Protein AF-A0A955R568-F1 (afdb_monomer_lite)

Structure (mmCIF, N/CA/C/O backbone):
data_AF-A0A955R568-F1
#
_entry.id   AF-A0A955R568-F1
#
loop_
_atom_site.group_PDB
_atom_site.id
_atom_site.type_symbol
_atom_site.label_atom_id
_atom_site.label_alt_id
_atom_site.label_comp_id
_atom_site.label_asym_id
_atom_site.label_entity_id
_atom_site.label_seq_id
_atom_site.pdbx_PDB_ins_code
_atom_site.Cartn_x
_atom_site.Cartn_y
_atom_site.Cartn_z
_atom_site.occupancy
_atom_site.B_iso_or_equiv
_atom_site.auth_seq_id
_atom_site.auth_comp_id
_atom_site.auth_asym_id
_atom_site.auth_atom_id
_atom_site.pdbx_PDB_model_num
ATOM 1 N N . MET A 1 1 ? 3.796 -2.234 19.574 1.00 68.38 1 MET A N 1
ATOM 2 C CA . MET A 1 1 ? 2.345 -2.407 19.571 1.00 68.38 1 MET A CA 1
ATOM 3 C C . MET A 1 1 ? 1.848 -2.327 18.137 1.00 68.38 1 MET A C 1
ATOM 5 O O . MET A 1 1 ? 2.287 -1.428 17.424 1.00 68.38 1 MET A O 1
ATOM 9 N N . ALA A 1 2 ? 1.162 -3.358 17.644 1.00 84.25 2 ALA A N 1
ATOM 10 C CA . ALA A 1 2 ? 0.844 -3.503 16.222 1.00 84.25 2 ALA A CA 1
ATOM 11 C C . ALA A 1 2 ? -0.267 -4.521 15.940 1.00 84.25 2 ALA A C 1
ATOM 13 O O . ALA A 1 2 ? -0.237 -5.648 16.455 1.00 84.25 2 ALA A O 1
ATOM 14 N N . ILE A 1 3 ? -1.156 -4.139 15.024 1.00 92.56 3 ILE A N 1
ATOM 15 C CA . ILE A 1 3 ? -2.117 -5.021 14.360 1.00 92.56 3 ILE A CA 1
ATOM 16 C C . ILE A 1 3 ? -1.625 -5.375 12.956 1.00 92.56 3 ILE A C 1
ATOM 18 O O . ILE A 1 3 ? -0.759 -4.703 12.390 1.00 92.56 3 ILE A O 1
ATOM 22 N N . TYR A 1 4 ? -2.197 -6.424 12.377 1.00 94.00 4 TYR A N 1
ATOM 23 C CA . TYR A 1 4 ? -1.845 -6.888 11.040 1.00 94.00 4 TYR A CA 1
ATOM 24 C C . TYR A 1 4 ? -3.074 -6.928 10.138 1.00 94.00 4 TYR A C 1
ATOM 26 O O . TYR A 1 4 ? -4.183 -7.26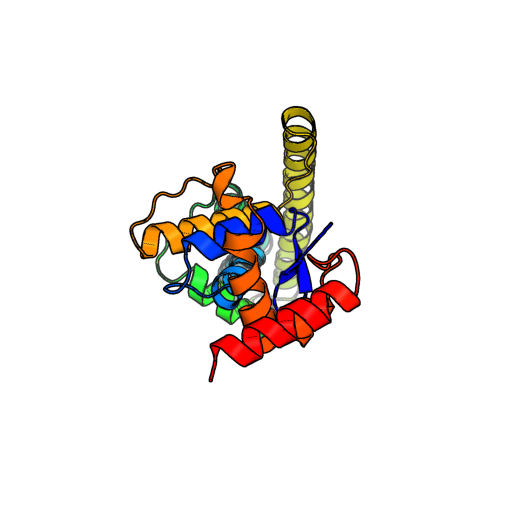0 10.550 1.00 94.00 4 TYR A O 1
ATOM 34 N N . THR A 1 5 ? -2.869 -6.581 8.877 1.00 94.69 5 THR A N 1
ATOM 35 C CA . THR A 1 5 ? -3.872 -6.771 7.824 1.00 94.69 5 THR A CA 1
ATOM 36 C C . THR A 1 5 ? -3.993 -8.261 7.445 1.00 94.69 5 THR A C 1
ATOM 38 O O . THR A 1 5 ? -3.111 -9.052 7.806 1.00 94.69 5 THR A O 1
ATOM 41 N N . PRO A 1 6 ? -5.050 -8.687 6.721 1.00 93.00 6 PRO A N 1
ATOM 42 C CA . PRO A 1 6 ? -5.227 -10.077 6.279 1.00 93.00 6 PRO A CA 1
ATOM 43 C C . PRO A 1 6 ? -3.991 -10.743 5.649 1.00 93.00 6 PRO A C 1
ATOM 45 O O . PRO A 1 6 ? -3.768 -11.942 5.826 1.00 93.00 6 PRO A O 1
ATOM 48 N N . ARG A 1 7 ? -3.138 -9.985 4.967 1.00 90.12 7 ARG A N 1
ATOM 49 C CA . ARG A 1 7 ? -1.923 -10.447 4.283 1.00 90.12 7 ARG A CA 1
ATOM 50 C C . ARG A 1 7 ? -0.636 -10.098 5.016 1.00 90.12 7 ARG A C 1
ATOM 52 O O . ARG A 1 7 ? 0.445 -10.348 4.496 1.00 90.12 7 ARG A O 1
ATOM 59 N N . GLY A 1 8 ? -0.741 -9.583 6.237 1.00 91.50 8 GLY A N 1
ATOM 60 C CA . GLY A 1 8 ? 0.401 -9.394 7.123 1.00 91.50 8 GLY A CA 1
ATOM 61 C C . GLY A 1 8 ? 1.111 -8.049 6.988 1.00 91.50 8 GLY A C 1
ATOM 62 O O . GLY A 1 8 ? 2.185 -7.895 7.564 1.00 91.50 8 GLY A O 1
ATOM 63 N N . LEU A 1 9 ? 0.532 -7.053 6.301 1.00 93.19 9 LEU A N 1
ATOM 64 C CA . LEU A 1 9 ? 1.022 -5.675 6.423 1.00 93.19 9 LEU A CA 1
ATOM 65 C C . LEU A 1 9 ? 0.839 -5.223 7.876 1.00 93.19 9 LEU A C 1
ATOM 67 O O . LEU A 1 9 ? -0.279 -5.248 8.398 1.00 93.19 9 LEU A O 1
ATOM 71 N N . LYS A 1 10 ? 1.949 -4.848 8.513 1.00 94.38 10 LYS A N 1
ATOM 72 C CA . LYS A 1 10 ? 2.011 -4.421 9.911 1.00 94.38 10 LYS A CA 1
ATOM 73 C C . LYS A 1 10 ? 1.587 -2.961 10.039 1.00 94.38 10 LYS A C 1
ATOM 75 O O . LYS A 1 10 ? 2.162 -2.104 9.377 1.00 94.38 10 LYS A O 1
ATOM 80 N N . ILE A 1 11 ? 0.646 -2.686 10.936 1.00 94.75 11 ILE A N 1
ATOM 81 C CA . ILE A 1 11 ? 0.205 -1.338 11.308 1.00 94.75 11 ILE A CA 1
ATOM 82 C C . ILE A 1 11 ? 0.604 -1.124 12.767 1.00 94.75 11 ILE A C 1
ATOM 84 O O . ILE A 1 11 ? 0.159 -1.859 13.645 1.00 94.75 11 ILE A O 1
ATOM 88 N N . ARG A 1 12 ? 1.459 -0.137 13.034 1.00 91.75 12 ARG A N 1
ATOM 89 C CA . ARG A 1 12 ? 2.064 0.140 14.351 1.00 91.75 12 ARG A CA 1
ATOM 90 C C . ARG A 1 12 ? 1.249 1.105 15.218 1.00 91.75 12 ARG A C 1
ATOM 92 O O . ARG A 1 12 ? 1.764 1.628 16.203 1.00 91.75 12 ARG A O 1
ATOM 99 N N . LEU A 1 13 ? 0.004 1.373 14.838 1.00 90.88 13 LEU A N 1
ATOM 100 C CA . LEU A 1 13 ? -0.916 2.150 15.659 1.00 90.88 13 LEU A CA 1
ATOM 101 C C . LEU A 1 13 ? -1.429 1.295 16.832 1.00 90.88 13 LEU A C 1
ATOM 103 O O . LEU A 1 13 ? -1.578 0.080 16.670 1.00 90.88 13 LEU A O 1
ATOM 107 N N . PRO A 1 14 ? -1.720 1.911 17.992 1.00 89.75 14 PRO A N 1
ATOM 108 C CA . PRO A 1 14 ? -2.300 1.216 19.137 1.00 89.75 14 PRO A CA 1
ATOM 109 C C . PRO A 1 14 ? -3.596 0.473 18.788 1.00 89.75 14 PRO A C 1
ATOM 111 O O . PRO A 1 14 ? -4.404 0.961 17.985 1.00 89.75 14 PRO A O 1
ATOM 114 N N . LEU A 1 15 ? -3.809 -0.692 19.410 1.00 90.44 15 LEU A N 1
ATOM 115 C CA . LEU A 1 15 ? -4.982 -1.535 19.160 1.00 90.44 15 LEU A CA 1
ATOM 116 C C . LEU A 1 15 ? -6.299 -0.779 19.398 1.00 90.44 15 LEU A C 1
ATOM 118 O O . LEU A 1 15 ? -7.195 -0.833 18.555 1.00 90.44 15 LEU A O 1
ATOM 122 N N . ASN A 1 16 ? -6.390 -0.042 20.509 1.00 90.75 16 ASN A N 1
ATOM 123 C CA . ASN A 1 16 ? -7.563 0.754 20.878 1.00 90.75 16 ASN A CA 1
ATOM 124 C C . ASN A 1 16 ? -7.878 1.838 19.838 1.00 90.75 16 ASN A C 1
ATOM 126 O O . ASN A 1 16 ? -9.032 1.997 19.458 1.00 90.75 16 ASN A O 1
ATOM 130 N N . LEU A 1 17 ? -6.864 2.527 19.307 1.00 91.19 17 LEU A N 1
ATOM 131 C CA . LEU A 1 17 ? -7.057 3.533 18.263 1.00 91.19 17 LEU A CA 1
ATOM 132 C C . LEU A 1 17 ? -7.555 2.892 16.964 1.00 91.19 17 LEU A C 1
ATOM 134 O O . LEU A 1 17 ? -8.478 3.396 16.325 1.00 91.19 17 LEU A O 1
ATOM 138 N N . CYS A 1 18 ? -6.976 1.753 16.580 1.00 94.00 18 CYS A N 1
ATOM 139 C CA . CYS A 1 18 ? -7.391 1.059 15.368 1.00 94.00 18 CYS A CA 1
ATOM 140 C C . CYS A 1 18 ? -8.833 0.555 15.474 1.00 94.00 18 CYS A C 1
ATOM 142 O O . CYS A 1 18 ? -9.649 0.820 14.591 1.00 94.00 18 CYS A O 1
ATOM 144 N N . PHE A 1 19 ? -9.157 -0.177 16.541 1.00 94.06 19 PHE A N 1
ATOM 145 C CA . PHE A 1 19 ? -10.487 -0.755 16.714 1.00 94.06 19 PHE A CA 1
ATOM 146 C C . PHE A 1 19 ? -11.543 0.285 17.083 1.00 94.06 19 PHE A C 1
ATOM 148 O O . PHE A 1 19 ? -12.673 0.125 16.635 1.00 94.06 19 PHE A O 1
ATOM 155 N N . GLY A 1 20 ? -11.190 1.374 17.769 1.00 94.06 20 GLY A N 1
ATOM 156 C CA . GLY A 1 20 ? -12.082 2.517 17.981 1.00 94.06 20 GLY A CA 1
ATOM 157 C C . GLY A 1 20 ? -12.503 3.168 16.661 1.00 94.06 20 GLY A C 1
ATOM 158 O O . GLY A 1 20 ? -13.693 3.335 16.392 1.00 94.06 20 GLY A O 1
ATOM 159 N N . LEU A 1 21 ? -11.550 3.423 15.754 1.00 94.94 21 LEU A N 1
ATOM 160 C CA . LEU A 1 21 ? -11.870 3.947 14.418 1.00 94.94 21 LEU A CA 1
ATOM 161 C C . LEU A 1 21 ? -12.717 2.968 13.597 1.00 94.94 21 LEU A C 1
ATOM 163 O O . LEU A 1 21 ? -13.658 3.373 12.917 1.00 94.94 21 LEU A O 1
ATOM 167 N N . MET A 1 22 ? -12.425 1.670 13.663 1.00 95.94 22 MET A N 1
ATOM 168 C CA . MET A 1 22 ? -13.240 0.664 12.974 1.00 95.94 22 MET A CA 1
ATOM 169 C C . MET A 1 22 ? -14.642 0.525 13.596 1.00 95.94 22 MET A C 1
ATOM 171 O O . MET A 1 22 ? -15.602 0.281 12.863 1.00 95.94 22 MET A O 1
ATOM 175 N N . ALA A 1 23 ? -14.785 0.732 14.909 1.00 94.19 23 ALA A N 1
ATOM 176 C CA . ALA A 1 23 ? -16.061 0.694 15.624 1.00 94.19 23 ALA A CA 1
ATOM 177 C C . ALA A 1 23 ? -17.024 1.784 15.167 1.00 94.19 23 ALA A C 1
ATOM 179 O O . ALA A 1 23 ? -18.188 1.469 14.926 1.00 94.19 23 ALA A O 1
ATOM 180 N N . ARG A 1 24 ? -16.535 2.998 14.889 1.00 93.38 24 ARG A N 1
ATOM 181 C CA . ARG A 1 24 ? -17.346 4.075 14.286 1.00 93.38 24 ARG A CA 1
ATOM 182 C C . ARG A 1 24 ? -18.027 3.681 12.974 1.00 93.38 24 ARG A C 1
ATOM 184 O O . ARG A 1 24 ? -19.087 4.203 12.638 1.00 93.38 24 ARG A O 1
ATOM 191 N N . LEU A 1 25 ? -17.400 2.796 12.198 1.00 94.31 25 LEU A N 1
ATOM 192 C CA . LEU A 1 25 ? -17.907 2.370 10.890 1.00 94.31 25 LEU A CA 1
ATOM 193 C C . LEU A 1 25 ? -18.760 1.094 10.968 1.00 94.31 25 LEU A C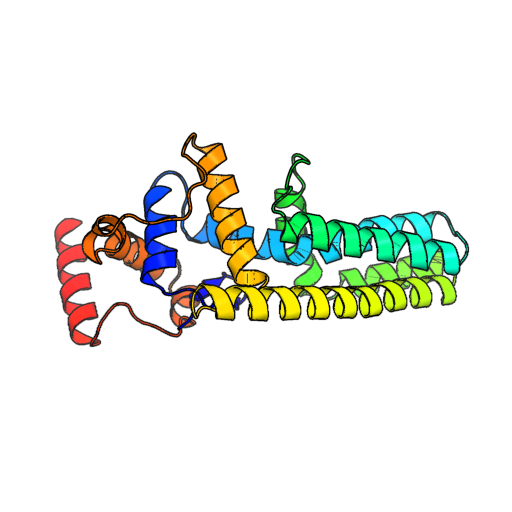 1
ATOM 195 O O . LEU A 1 25 ? -19.468 0.753 10.012 1.00 94.31 25 LEU A O 1
ATOM 199 N N . SER A 1 26 ? -18.703 0.388 12.096 1.00 92.12 26 SER A N 1
ATOM 200 C CA . SER A 1 26 ? -19.511 -0.794 12.377 1.00 92.12 26 SER A CA 1
ATOM 201 C C . SER A 1 26 ? -20.974 -0.399 12.648 1.00 92.12 26 SER A C 1
ATOM 203 O O . SER A 1 26 ? -21.230 0.671 13.191 1.00 92.12 26 SER A O 1
ATOM 205 N N . PRO A 1 27 ? -21.973 -1.223 12.275 1.00 92.12 27 PRO A N 1
ATOM 206 C CA . PRO A 1 27 ? -21.868 -2.506 11.574 1.00 92.12 27 PRO A CA 1
ATOM 207 C C . PRO A 1 27 ? -21.806 -2.379 10.044 1.00 92.12 27 PRO A C 1
ATOM 209 O O . PRO A 1 27 ? -21.684 -3.392 9.357 1.00 92.12 27 PRO A O 1
ATOM 212 N N . LYS A 1 28 ? -21.902 -1.163 9.487 1.00 95.56 28 LYS A N 1
ATOM 213 C CA . LYS A 1 28 ? -21.995 -0.943 8.031 1.00 95.56 28 LYS A CA 1
ATOM 214 C C . LYS A 1 28 ? -20.737 -1.394 7.284 1.00 95.56 28 LYS A C 1
ATOM 216 O O . LYS A 1 28 ? -20.832 -1.882 6.157 1.00 95.56 28 LYS A O 1
ATOM 221 N N . ILE A 1 29 ? -19.564 -1.219 7.889 1.00 95.38 29 ILE A N 1
ATOM 222 C CA . ILE A 1 29 ? -18.268 -1.613 7.332 1.00 95.38 29 ILE A CA 1
ATOM 223 C C . ILE A 1 29 ? -17.540 -2.481 8.358 1.00 95.38 29 ILE A C 1
ATOM 225 O O . ILE A 1 29 ? -17.358 -2.086 9.504 1.00 95.38 29 ILE A O 1
ATOM 229 N N . THR A 1 30 ? -17.110 -3.672 7.940 1.00 95.50 30 THR A N 1
ATOM 230 C CA . THR A 1 30 ? -16.391 -4.608 8.810 1.00 95.50 30 THR A CA 1
ATOM 231 C C . THR A 1 30 ? -14.898 -4.262 8.919 1.00 95.50 30 THR A C 1
ATOM 233 O O . THR A 1 30 ? -14.319 -3.763 7.945 1.00 95.50 30 THR A O 1
ATOM 236 N N . PRO A 1 31 ? -14.230 -4.601 10.043 1.00 95.44 31 PRO A N 1
ATOM 237 C CA . PRO A 1 31 ? -12.781 -4.439 10.208 1.00 95.44 31 PRO A CA 1
ATOM 238 C C . PRO A 1 31 ? -11.981 -5.079 9.073 1.00 95.44 31 PRO A C 1
ATOM 240 O O . PRO A 1 31 ? -11.099 -4.447 8.494 1.00 95.44 31 PRO A O 1
ATOM 243 N N . PHE A 1 32 ? -12.366 -6.296 8.667 1.00 95.75 32 PHE A N 1
ATOM 244 C CA . PHE A 1 32 ? -11.743 -7.011 7.552 1.00 95.75 32 PHE A CA 1
ATOM 245 C C . PHE A 1 32 ? -11.702 -6.166 6.274 1.00 95.75 32 PHE A C 1
ATOM 247 O O . PHE A 1 32 ? -10.679 -6.091 5.596 1.00 95.75 32 PHE A O 1
ATOM 254 N N . LYS A 1 33 ? -12.809 -5.491 5.942 1.00 96.00 33 LYS A N 1
ATOM 255 C CA . LYS A 1 33 ? -12.919 -4.674 4.730 1.00 96.00 33 LYS A CA 1
ATOM 256 C C . LYS A 1 33 ? -12.024 -3.437 4.788 1.00 96.00 33 LYS A C 1
ATOM 258 O O . LYS A 1 33 ? -11.440 -3.073 3.766 1.00 96.00 33 L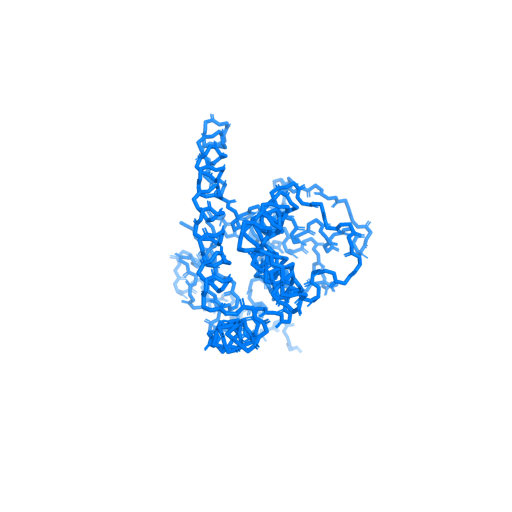YS A O 1
ATOM 263 N N . ILE A 1 34 ? -11.895 -2.817 5.961 1.00 96.69 34 ILE A N 1
ATOM 264 C CA . ILE A 1 34 ? -11.009 -1.666 6.186 1.00 96.69 34 ILE A CA 1
ATOM 265 C C . ILE A 1 34 ? -9.556 -2.110 6.025 1.00 96.69 34 ILE A C 1
ATOM 267 O O . ILE A 1 34 ? -8.839 -1.525 5.214 1.00 96.69 34 ILE A O 1
ATOM 271 N N . LEU A 1 35 ? -9.147 -3.184 6.706 1.00 96.56 35 LEU A N 1
ATOM 272 C CA . LEU A 1 35 ? -7.781 -3.716 6.650 1.00 96.56 35 LEU A CA 1
ATOM 273 C C . LEU A 1 35 ? -7.400 -4.214 5.248 1.00 96.56 35 LEU A C 1
ATOM 275 O O . LEU A 1 35 ? -6.317 -3.906 4.761 1.00 96.56 35 LEU A O 1
ATOM 279 N N . LYS A 1 36 ? -8.315 -4.889 4.545 1.00 95.88 36 LYS A N 1
ATOM 280 C CA . LYS A 1 36 ? -8.133 -5.274 3.135 1.00 95.88 36 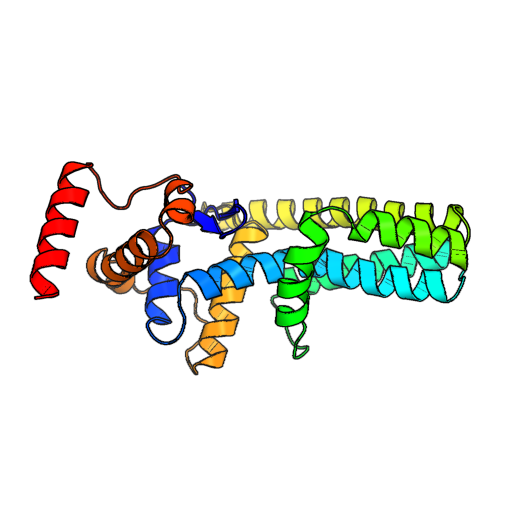LYS A CA 1
ATOM 281 C C . LYS A 1 36 ? -7.968 -4.059 2.218 1.00 95.88 36 LYS A C 1
ATOM 283 O O . LYS A 1 36 ? -7.221 -4.100 1.247 1.00 95.88 36 LYS A O 1
ATOM 288 N N . THR A 1 37 ? -8.668 -2.966 2.516 1.00 96.56 37 THR A N 1
ATOM 289 C CA . THR A 1 37 ? -8.510 -1.720 1.760 1.00 96.56 37 THR A CA 1
ATOM 290 C C . THR A 1 37 ? -7.126 -1.117 1.996 1.00 96.56 37 THR A C 1
ATOM 292 O O . THR A 1 37 ? -6.537 -0.654 1.030 1.00 96.56 37 THR A O 1
ATOM 295 N N . VAL A 1 38 ? -6.567 -1.196 3.213 1.00 97.00 38 VAL A N 1
ATOM 296 C CA . VAL A 1 38 ? -5.187 -0.743 3.499 1.00 97.00 38 VAL A CA 1
ATOM 297 C C . VAL A 1 38 ? -4.180 -1.416 2.574 1.00 97.00 38 VAL A C 1
ATOM 299 O O . VAL A 1 38 ? -3.380 -0.727 1.952 1.00 97.00 38 VAL A O 1
ATOM 302 N N . GLU A 1 39 ? -4.257 -2.738 2.428 1.00 95.31 39 GLU A N 1
ATOM 303 C CA . GLU A 1 39 ? -3.384 -3.486 1.512 1.00 95.31 39 GLU A CA 1
ATOM 304 C C . GLU A 1 39 ? -3.547 -3.038 0.059 1.00 95.31 39 GLU A C 1
ATOM 306 O O . GLU A 1 39 ? -2.567 -2.917 -0.670 1.00 95.31 39 GLU A O 1
ATOM 311 N N . GLY A 1 40 ? -4.787 -2.768 -0.358 1.00 95.56 40 GLY A N 1
ATOM 312 C CA . GLY A 1 40 ? -5.065 -2.196 -1.670 1.00 95.56 40 GLY A CA 1
ATOM 313 C C . GLY A 1 40 ? -4.385 -0.843 -1.857 1.00 95.56 40 GLY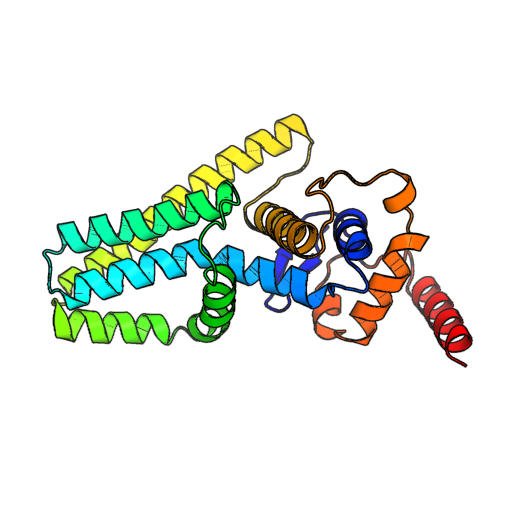 A C 1
ATOM 314 O O . GLY A 1 40 ? -3.732 -0.627 -2.870 1.00 95.56 40 GLY A O 1
ATOM 315 N N . LEU A 1 41 ? -4.494 0.060 -0.881 1.00 96.50 41 LEU A N 1
ATOM 316 C CA . LEU A 1 41 ? -3.854 1.376 -0.962 1.00 96.50 41 LEU A CA 1
ATOM 317 C C . LEU A 1 41 ? -2.323 1.269 -1.003 1.00 96.50 41 LEU A C 1
ATOM 319 O O . LEU A 1 41 ? -1.676 2.011 -1.737 1.00 96.50 41 LEU A O 1
ATOM 323 N N . GLU A 1 42 ? -1.759 0.310 -0.273 1.00 95.62 42 GLU A N 1
ATOM 324 C CA . GLU A 1 42 ? -0.317 0.066 -0.199 1.00 95.62 42 GLU A CA 1
ATOM 325 C C . GLU A 1 42 ? 0.309 -0.288 -1.557 1.00 95.62 42 GLU A C 1
ATOM 327 O O . GLU A 1 42 ? 1.449 0.088 -1.826 1.00 95.62 42 GLU A O 1
ATOM 332 N N . VAL A 1 43 ? -0.435 -0.969 -2.436 1.00 95.56 43 VAL A N 1
ATOM 333 C CA . VAL A 1 43 ? 0.072 -1.422 -3.745 1.00 95.56 43 VAL A CA 1
ATOM 334 C C . VAL A 1 43 ? -0.226 -0.469 -4.904 1.00 95.56 43 VAL A C 1
ATOM 336 O O . VAL A 1 43 ? 0.175 -0.752 -6.034 1.00 95.56 43 VAL A O 1
ATOM 339 N N . ILE A 1 44 ? -0.911 0.656 -4.666 1.00 96.31 44 ILE A N 1
ATOM 340 C CA . ILE A 1 44 ? -1.226 1.643 -5.714 1.00 96.31 44 ILE A CA 1
ATOM 341 C C . ILE A 1 44 ? 0.022 2.134 -6.467 1.00 96.31 44 ILE A C 1
ATOM 343 O O . ILE A 1 44 ? -0.042 2.172 -7.698 1.00 96.31 44 ILE A O 1
ATOM 347 N N . PRO A 1 45 ? 1.153 2.472 -5.809 1.00 96.25 45 PRO A N 1
ATOM 348 C CA . PRO A 1 45 ? 2.376 2.851 -6.516 1.00 96.25 45 PRO A CA 1
ATOM 349 C C . PRO A 1 45 ? 2.813 1.800 -7.533 1.00 96.25 45 PRO A C 1
ATOM 351 O O . PRO A 1 45 ? 3.038 2.119 -8.700 1.00 96.25 45 PRO A O 1
ATOM 354 N N . SER A 1 46 ? 2.856 0.535 -7.112 1.00 95.62 46 SER A N 1
ATOM 355 C CA . SER A 1 46 ? 3.261 -0.571 -7.972 1.00 95.62 46 SER A CA 1
ATOM 356 C C . SER A 1 46 ? 2.269 -0.820 -9.103 1.00 95.62 46 SER A C 1
ATOM 358 O O . SER A 1 46 ? 2.693 -1.058 -10.229 1.00 95.62 46 SER A O 1
ATOM 360 N N . LEU A 1 47 ? 0.964 -0.727 -8.830 1.00 96.38 47 LEU A N 1
ATOM 361 C CA . LEU A 1 47 ? -0.077 -0.860 -9.849 1.00 96.38 47 LEU A CA 1
ATOM 362 C C . LEU A 1 47 ? 0.076 0.208 -10.939 1.00 96.38 47 LEU A C 1
ATOM 364 O O . LEU A 1 47 ? 0.075 -0.127 -12.121 1.00 96.38 47 LEU A O 1
ATOM 368 N N . LEU A 1 48 ? 0.209 1.482 -10.559 1.00 96.88 48 LEU A N 1
ATOM 369 C CA . LEU A 1 48 ? 0.302 2.575 -11.529 1.00 96.88 48 LEU A CA 1
ATOM 370 C C . LEU A 1 48 ? 1.607 2.528 -12.324 1.00 96.88 48 LEU A C 1
ATOM 372 O O . LEU A 1 48 ? 1.563 2.690 -13.541 1.00 96.88 48 LEU A O 1
ATOM 376 N N . GLY A 1 49 ? 2.735 2.252 -11.663 1.00 96.81 49 GLY A N 1
ATOM 377 C CA . GLY A 1 49 ? 4.017 2.062 -12.341 1.00 96.81 49 GLY A CA 1
ATOM 378 C C . GLY A 1 49 ? 4.002 0.870 -13.296 1.00 96.81 49 GLY A C 1
ATOM 379 O O . GLY A 1 49 ? 4.486 0.977 -14.418 1.00 96.81 49 GLY A O 1
ATOM 380 N N . MET A 1 50 ? 3.375 -0.244 -12.906 1.00 96.12 50 MET A N 1
ATOM 381 C CA . MET A 1 50 ? 3.204 -1.399 -13.787 1.00 96.12 50 MET A CA 1
ATOM 382 C C . MET A 1 50 ? 2.324 -1.068 -14.994 1.00 96.12 50 MET A C 1
ATOM 384 O O . MET A 1 50 ? 2.692 -1.415 -16.110 1.00 96.12 50 MET A O 1
ATOM 388 N N . VAL A 1 51 ? 1.174 -0.414 -14.802 1.00 96.56 51 VAL A N 1
ATOM 389 C CA . VAL A 1 51 ? 0.270 -0.071 -15.912 1.00 96.56 51 VAL A CA 1
ATOM 390 C C . VAL A 1 51 ? 0.944 0.897 -16.883 1.00 96.56 51 VAL A C 1
ATOM 392 O O . VAL A 1 51 ? 0.895 0.663 -18.091 1.00 96.56 51 VAL A O 1
ATOM 395 N N . SER A 1 52 ? 1.604 1.949 -16.382 1.00 97.50 52 SER A N 1
ATOM 396 C CA . SER A 1 52 ? 2.313 2.891 -17.252 1.00 97.50 52 SER A CA 1
ATOM 397 C C . SER A 1 52 ? 3.475 2.213 -17.974 1.00 97.50 52 SER A C 1
ATOM 399 O O . SER A 1 52 ? 3.595 2.370 -19.186 1.00 97.50 52 SER A O 1
ATOM 401 N N . GLY A 1 53 ? 4.265 1.407 -17.261 1.00 96.81 53 GLY A N 1
ATOM 402 C CA . GLY A 1 53 ? 5.391 0.649 -17.801 1.00 96.81 53 GLY A CA 1
ATOM 403 C C . GLY A 1 53 ? 4.988 -0.373 -18.861 1.00 96.81 53 GLY A C 1
ATOM 404 O O . GLY A 1 53 ? 5.556 -0.390 -19.949 1.00 96.81 53 GLY A O 1
ATOM 405 N N . ALA A 1 54 ? 3.965 -1.183 -18.590 1.00 97.00 54 ALA A N 1
ATOM 406 C CA . ALA A 1 54 ? 3.436 -2.153 -19.547 1.00 97.00 54 ALA A CA 1
ATOM 407 C C . ALA A 1 54 ? 2.931 -1.470 -20.826 1.00 97.00 54 ALA A C 1
ATOM 409 O O . ALA A 1 54 ? 3.153 -1.980 -21.924 1.00 97.00 54 ALA A O 1
ATOM 410 N N . TYR A 1 55 ? 2.298 -0.301 -20.691 1.00 97.88 55 TYR A N 1
ATOM 411 C CA . TYR A 1 55 ? 1.816 0.476 -21.828 1.00 97.88 55 TYR A CA 1
ATOM 412 C C . TYR A 1 55 ? 2.963 1.009 -22.699 1.00 97.88 55 TYR A C 1
ATOM 414 O O . TYR A 1 55 ? 2.941 0.830 -23.914 1.00 97.88 55 TYR A O 1
ATOM 422 N N . VAL A 1 56 ? 3.999 1.609 -22.105 1.00 97.88 56 VAL A N 1
ATOM 423 C CA . VAL A 1 56 ? 5.148 2.123 -22.879 1.00 97.88 56 VAL A CA 1
ATOM 424 C C . VAL A 1 56 ? 6.040 1.017 -23.446 1.00 97.88 56 VAL A C 1
ATOM 426 O O . VAL A 1 56 ? 6.601 1.200 -24.524 1.00 97.88 56 VAL A O 1
ATOM 429 N N . LEU A 1 57 ? 6.116 -0.142 -22.780 1.00 97.00 57 LEU A N 1
ATOM 430 C CA . LEU A 1 57 ? 6.745 -1.351 -23.325 1.00 97.00 57 LEU A CA 1
ATOM 431 C C . LEU A 1 57 ? 5.978 -1.876 -24.542 1.00 97.00 57 LEU A C 1
ATOM 433 O O . LEU A 1 57 ? 6.592 -2.209 -25.549 1.00 97.00 57 LEU A O 1
ATOM 437 N N . TYR A 1 58 ? 4.643 -1.916 -24.474 1.00 97.50 58 TYR A N 1
ATOM 438 C CA . TYR A 1 58 ? 3.794 -2.323 -25.599 1.00 97.50 58 TYR A CA 1
ATOM 439 C C . TYR A 1 58 ? 3.976 -1.416 -26.825 1.00 97.50 58 TYR A C 1
ATOM 441 O O . TYR A 1 58 ? 4.003 -1.897 -27.954 1.00 97.50 58 TYR A O 1
ATOM 449 N N . LEU A 1 59 ? 4.145 -0.111 -26.603 1.00 97.75 59 LEU A N 1
ATOM 450 C CA . LEU A 1 59 ? 4.398 0.860 -27.667 1.00 97.75 59 LEU A CA 1
ATOM 451 C C . LEU A 1 59 ? 5.827 0.807 -28.237 1.00 97.75 59 LEU A C 1
ATOM 453 O O . LEU A 1 59 ? 6.116 1.566 -29.161 1.00 97.75 59 LEU A O 1
ATOM 457 N N . ASN A 1 60 ? 6.705 -0.057 -27.709 1.00 96.44 60 ASN A N 1
ATOM 458 C CA . ASN A 1 60 ? 8.105 -0.184 -28.123 1.00 96.44 60 ASN A CA 1
ATOM 459 C C . ASN A 1 60 ? 8.839 1.174 -28.154 1.00 96.44 60 ASN A C 1
ATOM 461 O O . ASN A 1 60 ? 9.495 1.540 -29.132 1.00 96.44 60 ASN A O 1
ATOM 465 N N . LEU A 1 61 ? 8.656 1.976 -27.100 1.00 96.50 61 LEU A N 1
ATOM 466 C CA . LEU A 1 61 ? 9.328 3.272 -26.979 1.00 96.50 61 LEU A CA 1
ATOM 467 C C . LEU A 1 61 ? 10.799 3.096 -26.586 1.00 96.50 61 LEU A C 1
ATOM 469 O O . LEU A 1 61 ? 11.237 2.023 -26.178 1.00 96.50 61 LEU A O 1
ATOM 473 N N . THR A 1 62 ? 11.580 4.174 -26.680 1.00 97.69 62 THR A N 1
ATOM 474 C CA . THR A 1 62 ? 12.993 4.112 -26.292 1.00 97.69 62 THR A CA 1
ATOM 475 C C . THR A 1 62 ? 13.145 3.803 -24.793 1.00 97.69 62 THR A C 1
ATOM 477 O O . THR A 1 62 ? 12.285 4.201 -23.993 1.00 97.69 62 THR A O 1
ATOM 480 N N . PRO A 1 63 ? 14.238 3.136 -24.370 1.00 98.06 63 PRO A N 1
ATOM 481 C CA . PRO A 1 63 ? 14.461 2.790 -22.966 1.00 98.06 63 PRO A CA 1
ATOM 482 C C . PRO A 1 63 ? 14.381 3.988 -22.010 1.00 98.06 63 PRO A C 1
ATOM 484 O O . PRO A 1 63 ? 13.860 3.857 -20.905 1.00 98.06 63 PRO A O 1
ATOM 487 N N . GLU A 1 64 ? 14.829 5.173 -22.431 1.00 98.19 64 GLU A N 1
ATOM 488 C CA . GLU A 1 64 ? 14.760 6.399 -21.625 1.00 98.19 64 GLU A CA 1
ATOM 489 C C . GLU A 1 64 ? 13.310 6.815 -21.361 1.00 98.19 64 GLU A C 1
ATOM 491 O O . GLU A 1 64 ? 12.958 7.213 -20.250 1.00 98.19 64 GLU A O 1
ATOM 496 N N . THR A 1 65 ? 12.451 6.679 -22.371 1.00 97.69 65 THR A N 1
ATOM 497 C CA . THR A 1 65 ? 11.030 7.018 -22.262 1.00 97.69 65 THR A CA 1
ATOM 498 C C . THR A 1 65 ? 10.304 5.997 -21.394 1.00 97.69 65 THR A C 1
ATOM 500 O O . THR A 1 65 ? 9.507 6.375 -20.535 1.00 97.69 65 THR A O 1
ATOM 503 N N . ILE A 1 66 ? 10.629 4.709 -21.550 1.00 98.00 66 ILE A N 1
ATOM 504 C CA . ILE A 1 66 ? 10.102 3.643 -20.689 1.00 98.00 66 ILE A CA 1
ATOM 505 C C . ILE A 1 66 ? 10.468 3.911 -19.231 1.00 98.00 66 ILE A C 1
ATOM 507 O O . ILE A 1 66 ? 9.589 3.881 -18.366 1.00 98.00 66 ILE A O 1
ATOM 511 N N . PHE A 1 67 ? 11.737 4.229 -18.964 1.00 98.50 67 PHE A N 1
ATOM 512 C CA . PHE A 1 67 ? 12.217 4.590 -17.634 1.00 98.50 67 PHE A CA 1
ATOM 513 C C . PHE A 1 67 ? 11.426 5.768 -17.051 1.00 98.50 67 PHE A C 1
ATOM 515 O O . PHE A 1 67 ? 10.844 5.642 -15.972 1.00 98.50 67 PHE A O 1
ATOM 522 N N . LEU A 1 68 ? 11.352 6.892 -17.773 1.00 98.25 68 LEU A N 1
ATOM 523 C CA . LEU A 1 68 ? 10.697 8.110 -17.289 1.00 98.25 68 LEU A CA 1
ATOM 524 C C . LEU A 1 68 ? 9.197 7.906 -17.047 1.00 98.25 68 LEU A C 1
ATOM 526 O O . LEU A 1 68 ? 8.700 8.255 -15.977 1.00 98.25 68 LEU A O 1
ATOM 530 N N . CYS A 1 69 ? 8.469 7.313 -17.993 1.00 98.12 69 CYS A N 1
ATOM 531 C CA . CYS A 1 69 ? 7.028 7.089 -17.853 1.00 98.12 69 CYS A CA 1
ATOM 532 C C . CYS A 1 69 ? 6.694 6.092 -16.733 1.00 98.12 69 CYS A C 1
ATOM 534 O O . CYS A 1 69 ? 5.712 6.279 -16.005 1.00 98.12 69 CYS A O 1
ATOM 536 N N . SER A 1 70 ? 7.513 5.052 -16.563 1.00 98.00 70 SER A N 1
ATOM 537 C CA . SER A 1 70 ? 7.355 4.097 -15.460 1.00 98.00 70 SER A CA 1
ATOM 538 C C . SER A 1 70 ? 7.615 4.782 -14.121 1.00 98.00 70 SER A C 1
ATOM 540 O O . SER A 1 70 ? 6.784 4.698 -13.217 1.00 98.00 70 SER A O 1
ATOM 542 N N . LEU A 1 71 ? 8.717 5.536 -14.018 1.00 98.31 71 LEU A N 1
ATOM 543 C CA . LEU A 1 71 ? 9.096 6.275 -12.812 1.00 98.31 71 LEU A CA 1
ATOM 544 C C . LEU A 1 71 ? 8.010 7.274 -12.406 1.00 98.31 71 LEU A C 1
ATOM 546 O O . LEU A 1 71 ? 7.614 7.308 -11.242 1.00 98.31 71 LEU A O 1
ATOM 550 N N . VAL A 1 72 ? 7.480 8.041 -13.363 1.00 98.12 72 VAL A N 1
ATOM 551 C CA . VAL A 1 72 ? 6.359 8.960 -13.125 1.00 98.12 72 VAL A CA 1
ATOM 552 C C . VAL A 1 72 ? 5.136 8.199 -12.612 1.00 98.12 72 VAL A C 1
ATOM 554 O O . VAL A 1 72 ? 4.530 8.639 -11.639 1.00 98.12 72 VAL A O 1
ATOM 557 N N . GLY A 1 73 ? 4.798 7.046 -13.197 1.00 97.69 73 GLY A N 1
ATOM 558 C CA . GLY A 1 73 ? 3.688 6.207 -12.729 1.00 97.69 73 GLY A CA 1
ATOM 559 C C . GLY A 1 73 ? 3.840 5.774 -11.267 1.00 97.69 73 GLY A C 1
ATOM 560 O O . GLY A 1 73 ? 2.916 5.969 -10.470 1.00 97.69 73 GLY A O 1
ATOM 561 N N . PHE A 1 74 ? 5.016 5.260 -10.890 1.00 97.56 74 PHE A N 1
ATOM 562 C CA . PHE A 1 74 ? 5.290 4.876 -9.503 1.00 97.56 74 PHE A CA 1
ATOM 563 C C . PHE A 1 74 ? 5.233 6.083 -8.554 1.00 97.56 74 PHE A C 1
ATOM 565 O O . PHE A 1 74 ? 4.527 6.035 -7.544 1.00 97.56 74 PHE A O 1
ATOM 572 N N . VAL A 1 75 ? 5.916 7.184 -8.889 1.00 96.44 75 VAL A N 1
ATOM 573 C CA . VAL A 1 75 ? 5.978 8.393 -8.049 1.00 96.44 75 VAL A CA 1
ATOM 574 C C . VAL A 1 75 ? 4.593 9.013 -7.870 1.00 96.44 75 VAL A C 1
ATOM 576 O O . VAL A 1 75 ? 4.217 9.346 -6.747 1.00 96.44 75 VAL A O 1
ATOM 579 N N . VAL A 1 76 ? 3.791 9.112 -8.932 1.00 96.38 76 VAL A N 1
ATOM 580 C CA . VAL A 1 76 ? 2.402 9.588 -8.839 1.00 96.38 76 VAL A CA 1
ATOM 581 C C . VAL A 1 76 ? 1.592 8.704 -7.893 1.00 96.38 76 VAL A C 1
ATOM 583 O O . VAL A 1 76 ? 0.864 9.228 -7.050 1.00 96.38 76 VAL A O 1
ATOM 586 N N . GLY A 1 77 ? 1.748 7.380 -7.956 1.00 95.81 77 GLY A N 1
ATOM 587 C CA . GLY A 1 77 ? 1.073 6.480 -7.022 1.00 95.81 77 GLY A CA 1
ATOM 588 C C . GLY A 1 77 ? 1.537 6.629 -5.570 1.00 95.81 77 GLY A C 1
ATOM 589 O O . GLY A 1 77 ? 0.700 6.568 -4.661 1.00 95.81 77 GLY A O 1
ATOM 590 N N . VAL A 1 78 ? 2.828 6.898 -5.337 1.00 94.31 78 VAL A N 1
ATOM 591 C CA . VAL A 1 78 ? 3.346 7.251 -4.001 1.00 94.31 78 VAL A CA 1
ATOM 592 C C . VAL A 1 78 ? 2.672 8.525 -3.501 1.00 94.31 78 VAL A C 1
ATOM 594 O O . VAL A 1 78 ? 2.153 8.532 -2.387 1.00 94.31 78 VAL A O 1
ATOM 597 N N . LEU A 1 79 ? 2.608 9.576 -4.322 1.00 94.12 79 LEU A N 1
ATOM 598 C CA . LEU A 1 79 ? 1.988 10.850 -3.949 1.00 94.12 79 LEU A CA 1
ATOM 599 C C . LEU A 1 79 ? 0.482 10.707 -3.685 1.00 94.12 79 LEU A C 1
ATOM 601 O O . LEU A 1 79 ? -0.008 11.223 -2.681 1.00 94.12 79 LEU A O 1
ATOM 605 N N . ILE A 1 80 ? -0.247 9.962 -4.525 1.00 93.94 80 ILE A N 1
ATOM 606 C CA . ILE A 1 80 ? -1.674 9.657 -4.318 1.00 93.94 80 ILE A CA 1
ATOM 607 C C . ILE A 1 80 ? -1.885 9.022 -2.946 1.00 93.94 80 ILE A C 1
ATOM 609 O O . ILE A 1 80 ? -2.738 9.465 -2.177 1.00 93.94 80 ILE A O 1
ATOM 613 N N . SER A 1 81 ? -1.085 8.009 -2.628 1.00 92.94 81 SER A N 1
ATOM 614 C CA . SER A 1 81 ? -1.214 7.263 -1.380 1.00 92.94 81 SER A CA 1
ATOM 615 C C . SER A 1 81 ? -0.778 8.117 -0.179 1.00 92.94 81 SER A C 1
ATOM 617 O O . SER A 1 81 ? -1.412 8.091 0.876 1.00 92.94 81 SER A O 1
ATOM 619 N N . TYR A 1 82 ? 0.246 8.956 -0.359 1.00 90.50 82 TYR A N 1
ATOM 620 C CA . TYR A 1 82 ? 0.774 9.855 0.665 1.00 90.50 82 TYR A CA 1
ATOM 621 C C . TYR A 1 82 ? -0.240 10.931 1.071 1.00 90.50 82 TYR A C 1
ATOM 623 O O . TYR A 1 82 ? -0.456 11.153 2.264 1.00 90.50 82 TYR A O 1
ATOM 631 N N . PHE A 1 83 ? -0.881 11.573 0.089 1.00 91.00 83 PHE A N 1
ATOM 632 C CA . PHE A 1 83 ? -1.883 12.621 0.312 1.00 91.00 83 PHE A CA 1
ATOM 633 C C . PHE A 1 83 ? -3.307 12.080 0.507 1.00 91.00 83 PHE A C 1
ATOM 635 O O . PHE A 1 83 ? -4.200 12.832 0.888 1.00 91.00 83 PHE A O 1
ATOM 642 N N . GLY A 1 84 ? -3.536 10.789 0.257 1.00 89.50 84 GLY A N 1
ATOM 643 C CA . GLY A 1 84 ? -4.863 10.179 0.331 1.00 89.50 84 GLY A CA 1
ATOM 644 C C . GLY A 1 84 ? -5.807 10.605 -0.802 1.00 89.50 84 GLY A C 1
ATOM 645 O O . GLY A 1 84 ? -7.024 10.642 -0.616 1.00 89.50 84 GLY A O 1
ATOM 646 N N . LEU A 1 85 ? -5.264 10.949 -1.975 1.00 89.12 85 LEU A N 1
ATOM 647 C CA . LEU A 1 85 ? -6.002 11.495 -3.121 1.00 89.12 85 LEU A CA 1
ATOM 648 C C . LEU A 1 85 ? -6.577 10.392 -4.023 1.00 89.12 85 LEU A C 1
ATOM 650 O O . LEU A 1 85 ? -6.220 10.266 -5.194 1.00 89.12 85 LEU A O 1
ATOM 654 N N . PHE A 1 86 ? -7.506 9.593 -3.504 1.00 87.06 86 PHE A N 1
ATOM 655 C CA . PHE A 1 86 ? -8.157 8.519 -4.272 1.00 87.06 86 PHE A CA 1
ATOM 656 C C . PHE A 1 86 ? -9.358 9.042 -5.071 1.00 87.06 86 PHE A C 1
ATOM 658 O O . PHE A 1 86 ? -10.504 8.667 -4.827 1.00 87.06 86 PHE A O 1
A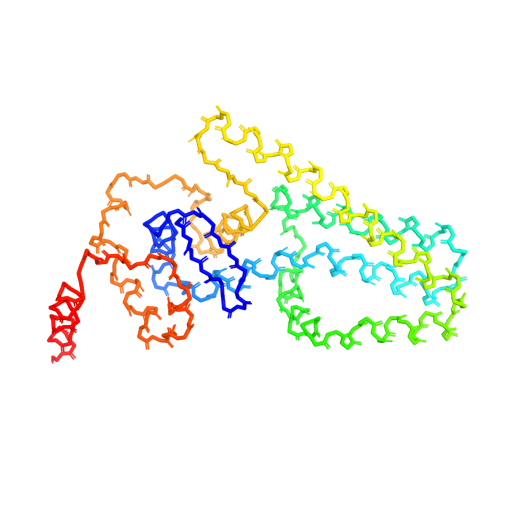TOM 665 N N . VAL A 1 87 ? -9.091 9.957 -6.005 1.00 77.38 87 VAL A N 1
ATOM 666 C CA . VAL A 1 87 ? -10.123 10.635 -6.813 1.00 77.38 87 VAL A CA 1
ATOM 667 C C . VAL A 1 87 ? -10.698 9.713 -7.894 1.00 77.38 87 VAL A C 1
ATOM 669 O O . VAL A 1 87 ? -11.878 9.803 -8.222 1.00 77.38 87 VAL A O 1
ATOM 672 N N . PHE A 1 88 ? -9.883 8.803 -8.433 1.00 82.69 88 PHE A N 1
ATOM 673 C CA . PHE A 1 88 ? -10.291 7.939 -9.537 1.00 82.69 88 PHE A CA 1
ATOM 674 C C . PHE A 1 88 ? -11.225 6.812 -9.067 1.00 82.69 88 PHE A C 1
ATOM 676 O O . PHE A 1 88 ? -10.812 5.968 -8.258 1.00 82.69 88 PHE A O 1
ATOM 683 N N . PRO A 1 89 ? -12.469 6.746 -9.581 1.00 82.69 89 PRO A N 1
ATOM 684 C CA . PRO A 1 89 ? -13.392 5.680 -9.226 1.00 82.69 89 PRO A CA 1
ATOM 685 C C . PRO A 1 89 ? -12.828 4.331 -9.680 1.00 82.69 89 PRO A C 1
ATOM 687 O O . PRO A 1 89 ? -12.300 4.193 -10.778 1.00 82.69 89 PRO A O 1
ATOM 690 N N . GLY A 1 90 ? -12.915 3.325 -8.812 1.00 89.81 90 GLY A N 1
ATOM 691 C CA . GLY A 1 90 ? -12.426 1.977 -9.104 1.00 89.81 90 GLY A CA 1
ATOM 692 C C . GLY A 1 90 ? -10.928 1.754 -8.869 1.00 89.81 90 GLY A C 1
ATOM 693 O O . GLY A 1 90 ? -10.545 0.597 -8.730 1.00 89.81 90 GLY A O 1
ATOM 694 N N . LEU A 1 91 ? -10.098 2.797 -8.707 1.00 93.50 91 LEU A N 1
ATOM 695 C CA . LEU A 1 91 ? -8.654 2.639 -8.451 1.00 93.50 91 LEU A CA 1
ATOM 696 C C . LEU A 1 91 ? -8.380 1.746 -7.235 1.00 93.50 91 LEU A C 1
ATOM 698 O O . LEU A 1 91 ? -7.590 0.813 -7.311 1.00 93.50 91 LEU A O 1
ATOM 702 N N . VAL A 1 92 ? -9.086 1.988 -6.128 1.00 93.56 92 VAL A N 1
ATOM 703 C CA . VAL A 1 92 ? -8.944 1.195 -4.896 1.00 93.56 92 VAL A CA 1
ATOM 704 C C . VAL A 1 92 ? -9.368 -0.260 -5.113 1.00 93.56 92 VAL A C 1
ATOM 706 O O . VAL A 1 92 ? -8.718 -1.171 -4.614 1.00 93.56 92 VAL A O 1
ATOM 709 N N . LEU A 1 93 ? -10.437 -0.498 -5.881 1.00 93.44 93 LEU A N 1
ATOM 710 C CA . LEU A 1 93 ? -10.899 -1.854 -6.188 1.00 93.44 93 LEU A CA 1
ATOM 711 C C . LEU A 1 93 ? -9.875 -2.601 -7.050 1.00 93.44 93 LEU A C 1
ATOM 713 O O . LEU A 1 93 ? -9.546 -3.746 -6.745 1.00 93.44 93 LEU A O 1
ATOM 717 N N . LEU A 1 94 ? -9.349 -1.943 -8.086 1.00 94.38 94 LEU A N 1
ATOM 718 C CA . LEU A 1 94 ? -8.292 -2.485 -8.938 1.00 94.38 94 LEU A CA 1
ATOM 719 C C . LEU A 1 94 ? -7.031 -2.779 -8.135 1.00 94.38 94 LEU A C 1
ATOM 721 O O . LEU A 1 94 ? -6.448 -3.843 -8.301 1.00 94.38 94 LEU A O 1
ATOM 725 N N . ALA A 1 95 ? -6.646 -1.887 -7.224 1.00 95.06 95 ALA A N 1
ATOM 726 C CA . ALA A 1 95 ? -5.494 -2.093 -6.363 1.00 95.06 95 ALA A CA 1
ATOM 727 C C . ALA A 1 95 ? -5.691 -3.302 -5.441 1.00 95.06 95 ALA A C 1
ATOM 729 O O . ALA A 1 95 ? -4.819 -4.163 -5.379 1.00 95.06 95 ALA A O 1
ATOM 730 N N . ILE A 1 96 ? -6.869 -3.452 -4.825 1.00 93.31 96 ILE A N 1
ATOM 731 C CA . ILE A 1 96 ? -7.218 -4.647 -4.041 1.00 93.31 96 ILE A CA 1
ATOM 732 C C . ILE A 1 96 ? -7.096 -5.921 -4.891 1.00 93.31 96 ILE A C 1
ATOM 734 O O . ILE A 1 96 ? -6.491 -6.886 -4.431 1.00 93.31 96 ILE A O 1
ATOM 738 N N . LEU A 1 97 ? -7.632 -5.945 -6.116 1.00 92.75 97 LEU A N 1
ATOM 739 C CA . LEU A 1 97 ? -7.512 -7.102 -7.017 1.00 92.75 97 LEU A CA 1
ATOM 740 C C . LEU A 1 97 ? -6.053 -7.376 -7.401 1.00 92.75 97 LEU A C 1
ATOM 742 O O . LEU A 1 97 ? -5.604 -8.521 -7.352 1.00 92.75 97 LEU A O 1
ATOM 746 N N . TYR A 1 98 ? -5.305 -6.319 -7.710 1.00 93.31 98 TYR A N 1
ATOM 747 C CA . TYR A 1 98 ? -3.887 -6.383 -8.034 1.00 93.31 98 TYR A CA 1
ATOM 748 C C . TYR A 1 98 ? -3.076 -7.013 -6.905 1.00 93.31 98 TYR A C 1
ATOM 750 O O . TYR A 1 98 ? -2.203 -7.831 -7.191 1.00 93.31 98 TYR A O 1
ATOM 758 N N . THR A 1 99 ? -3.402 -6.725 -5.635 1.00 91.25 99 THR A N 1
ATOM 759 C CA . THR A 1 99 ? -2.708 -7.362 -4.509 1.00 91.25 99 THR A CA 1
ATOM 760 C C . THR A 1 99 ? -2.705 -8.892 -4.671 1.00 91.25 99 THR A C 1
ATOM 762 O O . THR A 1 99 ? -1.647 -9.512 -4.519 1.00 91.25 99 THR A O 1
ATOM 765 N N . TYR A 1 100 ? -3.843 -9.514 -5.007 1.00 88.31 100 TYR A N 1
ATOM 766 C CA . TYR A 1 100 ? -3.974 -10.973 -5.098 1.00 88.31 100 TYR A CA 1
ATOM 767 C C . TYR A 1 100 ? -3.061 -11.570 -6.164 1.00 88.31 100 TYR A C 1
ATOM 769 O O . TYR A 1 100 ? -2.433 -12.595 -5.923 1.00 88.31 100 TYR A O 1
ATOM 777 N N . VAL A 1 101 ? -2.952 -10.908 -7.314 1.00 88.44 101 VAL A N 1
ATOM 778 C CA . VAL A 1 101 ? -2.136 -11.388 -8.436 1.00 88.44 101 VAL A CA 1
ATOM 779 C C . VAL A 1 101 ? -0.651 -11.125 -8.183 1.00 88.44 101 VAL A C 1
ATOM 781 O O . VAL A 1 101 ? 0.185 -12.005 -8.387 1.00 88.44 101 VAL A O 1
ATOM 784 N N . ALA A 1 102 ? -0.317 -9.936 -7.677 1.00 86.62 102 ALA A N 1
ATOM 785 C CA . ALA A 1 102 ? 1.062 -9.526 -7.430 1.00 86.62 102 ALA A CA 1
ATOM 786 C C . ALA A 1 102 ? 1.756 -10.383 -6.358 1.00 86.62 102 ALA A C 1
ATOM 788 O O . ALA A 1 102 ? 2.966 -10.589 -6.425 1.00 86.62 102 ALA A O 1
ATOM 789 N N . GLY A 1 103 ? 0.994 -10.935 -5.406 1.00 79.81 103 GLY A N 1
ATOM 790 C CA . GLY A 1 103 ? 1.519 -11.776 -4.325 1.00 79.81 103 GLY A CA 1
ATOM 791 C C . GLY A 1 103 ? 2.267 -13.032 -4.772 1.00 79.81 103 GLY A C 1
ATOM 792 O O . GLY A 1 103 ? 3.122 -13.509 -4.036 1.00 79.81 103 GLY A O 1
ATOM 793 N N . PHE A 1 104 ? 1.971 -13.549 -5.966 1.00 84.88 104 PHE A N 1
ATOM 794 C CA . PHE A 1 104 ? 2.598 -14.762 -6.499 1.00 84.88 104 PHE A CA 1
ATOM 795 C C . PHE A 1 104 ? 3.844 -14.481 -7.348 1.00 84.88 104 PHE A C 1
ATOM 797 O O . PHE A 1 104 ? 4.454 -15.412 -7.863 1.00 84.88 104 PHE A O 1
ATOM 804 N N . GLY A 1 105 ? 4.195 -13.210 -7.578 1.00 86.44 105 GLY A N 1
ATOM 805 C CA . GLY A 1 105 ? 5.313 -12.821 -8.446 1.00 86.44 105 GLY A CA 1
ATOM 806 C C . GLY A 1 105 ? 5.092 -13.068 -9.947 1.00 86.44 105 GLY A C 1
ATOM 807 O O . GLY A 1 105 ? 5.861 -12.564 -10.762 1.00 86.44 105 GLY A O 1
ATOM 808 N N . LEU A 1 106 ? 4.014 -13.762 -10.332 1.00 89.00 106 LEU A N 1
ATOM 809 C CA . LEU A 1 106 ? 3.656 -14.059 -11.725 1.00 89.00 106 LEU A CA 1
ATOM 810 C C . LEU A 1 106 ? 3.579 -12.803 -12.594 1.00 89.00 106 LEU A C 1
ATOM 812 O O . LEU A 1 106 ? 3.990 -12.822 -13.748 1.00 89.00 106 LEU A O 1
ATOM 816 N N . ILE A 1 107 ? 3.102 -11.694 -12.030 1.00 91.75 107 ILE A N 1
ATOM 817 C CA . ILE A 1 107 ? 2.964 -10.436 -12.763 1.00 91.75 107 ILE A CA 1
ATOM 818 C C . ILE A 1 107 ? 4.311 -9.869 -13.232 1.00 91.75 107 ILE A C 1
ATOM 820 O O . ILE A 1 107 ? 4.395 -9.286 -14.310 1.00 91.75 107 ILE A O 1
ATOM 824 N N . TRP A 1 108 ? 5.382 -10.109 -12.470 1.00 92.44 108 TRP A N 1
ATOM 825 C CA . TRP A 1 108 ? 6.730 -9.687 -12.841 1.00 92.44 108 TRP A CA 1
ATOM 826 C C . TRP A 1 108 ? 7.314 -10.571 -13.943 1.00 92.44 108 TRP A C 1
ATOM 828 O O . TRP A 1 108 ? 7.967 -10.071 -14.853 1.00 92.44 108 TRP A O 1
ATOM 838 N N . LEU A 1 109 ? 7.029 -11.874 -13.924 1.00 94.50 109 LEU A N 1
ATOM 839 C CA . LEU A 1 109 ? 7.402 -12.757 -15.033 1.00 94.50 109 LEU A CA 1
ATOM 840 C C . LEU A 1 109 ? 6.665 -12.367 -16.319 1.00 94.50 109 LEU A C 1
ATOM 842 O O . LEU A 1 109 ? 7.273 -12.321 -17.387 1.00 94.50 109 LEU A O 1
ATOM 846 N N . LEU A 1 110 ? 5.378 -12.022 -16.204 1.00 94.88 110 LEU A N 1
ATOM 847 C CA . LEU A 1 110 ? 4.588 -11.532 -17.330 1.00 94.88 110 LEU A CA 1
ATOM 848 C C . LEU A 1 110 ? 5.159 -10.231 -17.893 1.00 94.88 110 LEU A C 1
ATOM 850 O O . LEU A 1 110 ? 5.290 -10.138 -19.107 1.00 94.88 110 LEU A O 1
ATOM 854 N N . ILE A 1 111 ? 5.552 -9.258 -17.060 1.00 95.38 111 ILE A N 1
ATOM 855 C CA . ILE A 1 111 ? 6.102 -7.996 -17.581 1.00 95.38 111 ILE A CA 1
ATOM 856 C C . ILE A 1 111 ? 7.471 -8.177 -18.242 1.00 95.38 111 ILE A C 1
ATOM 858 O O . ILE A 1 111 ? 7.752 -7.514 -19.236 1.00 95.38 111 ILE A O 1
ATOM 862 N N . VAL A 1 112 ? 8.295 -9.109 -17.747 1.00 96.94 112 VAL A N 1
ATOM 863 C CA . VAL A 1 112 ? 9.562 -9.481 -18.397 1.00 96.94 112 VAL A CA 1
ATOM 864 C C . VAL A 1 112 ? 9.290 -10.101 -19.766 1.00 96.94 112 VAL A C 1
ATOM 866 O O . VAL A 1 112 ? 9.829 -9.623 -20.760 1.00 96.94 112 VAL A O 1
ATOM 869 N N . GLY A 1 113 ? 8.432 -11.125 -19.836 1.00 96.75 113 GLY A N 1
ATOM 870 C CA . GLY A 1 113 ? 8.093 -11.781 -21.102 1.00 96.75 113 GLY A CA 1
ATOM 871 C C . GLY A 1 113 ? 7.453 -10.817 -22.103 1.00 96.75 113 GLY A C 1
ATOM 872 O O . GLY A 1 113 ? 7.846 -10.776 -23.266 1.00 96.75 113 GLY A O 1
ATOM 873 N N . TRP A 1 114 ? 6.526 -9.984 -21.626 1.00 95.19 114 TRP A N 1
ATOM 874 C CA . TRP A 1 114 ? 5.866 -8.945 -22.413 1.00 95.19 114 TRP A CA 1
ATOM 875 C C . TRP A 1 114 ? 6.863 -7.910 -22.937 1.00 95.19 114 TRP A C 1
ATOM 877 O O . TRP A 1 114 ? 6.879 -7.604 -24.126 1.00 95.19 114 TRP A O 1
ATOM 887 N N . GLY A 1 115 ? 7.737 -7.392 -22.074 1.00 95.75 115 GLY A N 1
ATOM 888 C CA . GLY A 1 115 ? 8.705 -6.373 -22.462 1.00 95.75 115 GLY A CA 1
ATOM 889 C C . GLY A 1 115 ? 9.783 -6.890 -23.415 1.00 95.75 115 GLY A C 1
ATOM 890 O O . GLY A 1 115 ? 10.118 -6.183 -24.362 1.00 95.75 115 GLY A O 1
ATOM 891 N N . VAL A 1 116 ? 10.271 -8.126 -23.240 1.00 96.56 116 VAL A N 1
ATOM 892 C CA . VAL A 1 116 ? 11.202 -8.748 -24.203 1.00 96.56 116 VAL A CA 1
ATOM 893 C C . VAL A 1 116 ? 10.534 -8.926 -25.566 1.00 96.56 116 VAL A C 1
ATOM 895 O O . VAL A 1 116 ? 11.164 -8.655 -26.583 1.00 96.56 116 VAL A O 1
ATOM 898 N N . TYR A 1 117 ? 9.262 -9.338 -25.591 1.00 97.00 117 TYR A N 1
ATOM 899 C CA . TYR A 1 117 ? 8.517 -9.536 -26.834 1.00 97.00 117 TYR A CA 1
ATOM 900 C C . TYR A 1 117 ? 8.275 -8.226 -27.603 1.00 97.00 117 TYR A C 1
ATOM 902 O O . TYR A 1 117 ? 8.421 -8.210 -28.823 1.00 97.00 117 TYR A O 1
ATOM 910 N N . PHE A 1 118 ? 7.921 -7.132 -26.916 1.00 96.19 118 PHE A N 1
ATOM 911 C CA . PHE A 1 118 ? 7.551 -5.872 -27.577 1.00 96.19 118 PHE A CA 1
ATOM 912 C C . PHE A 1 118 ? 8.691 -4.855 -27.738 1.00 96.19 118 PHE A C 1
ATOM 914 O O . PHE A 1 118 ? 8.673 -4.122 -28.723 1.00 96.19 118 PHE A O 1
ATOM 921 N N . SER A 1 119 ? 9.656 -4.775 -26.810 1.00 90.00 119 SER A N 1
ATOM 922 C CA . SER A 1 119 ? 10.579 -3.628 -26.714 1.00 90.00 119 SER A CA 1
ATOM 923 C C . SER A 1 119 ? 12.077 -3.948 -26.647 1.00 90.00 119 SER A C 1
ATOM 925 O O . SER A 1 119 ? 12.873 -3.014 -26.737 1.00 90.00 119 SER A O 1
ATOM 927 N N . ASP A 1 120 ? 12.470 -5.219 -26.515 1.00 94.88 120 ASP A N 1
ATOM 928 C CA . ASP A 1 120 ? 13.834 -5.686 -26.189 1.00 94.88 120 ASP A CA 1
ATOM 929 C C . ASP A 1 120 ? 14.183 -5.638 -24.681 1.00 94.88 120 ASP A C 1
ATOM 931 O O . ASP A 1 120 ? 13.554 -4.955 -23.863 1.00 94.88 120 ASP A O 1
ATOM 935 N N . TRP A 1 121 ? 15.220 -6.382 -24.281 1.00 97.44 121 TRP A N 1
ATOM 936 C CA . TRP A 1 121 ? 15.645 -6.535 -22.881 1.00 97.44 121 TRP A CA 1
ATOM 937 C C . TRP A 1 121 ? 16.025 -5.202 -22.219 1.00 97.44 121 TRP A C 1
ATOM 939 O O . TRP A 1 121 ? 15.858 -5.040 -21.009 1.00 97.44 121 TRP A O 1
ATOM 949 N N . LYS A 1 122 ? 16.496 -4.222 -23.001 1.00 98.06 122 LYS A N 1
ATOM 950 C CA . LYS A 1 122 ? 16.848 -2.881 -22.507 1.00 98.06 122 LYS A CA 1
ATOM 951 C C . LYS A 1 122 ? 15.634 -2.136 -21.956 1.00 98.06 122 LYS A C 1
ATOM 953 O O . LYS A 1 122 ? 15.754 -1.480 -20.923 1.00 98.06 122 LYS A O 1
ATOM 958 N N . GLY A 1 123 ? 14.473 -2.264 -22.604 1.00 97.56 123 GLY A N 1
ATOM 959 C CA . GLY A 1 123 ? 13.220 -1.680 -22.120 1.00 97.56 123 GLY A CA 1
ATOM 960 C C . GLY A 1 123 ? 12.796 -2.290 -20.783 1.00 97.56 123 GLY A C 1
ATOM 961 O O . GLY A 1 123 ? 12.428 -1.574 -19.853 1.00 97.56 123 GLY A O 1
ATOM 962 N N . VAL A 1 124 ? 12.943 -3.611 -20.643 1.00 98.00 124 VAL A N 1
ATOM 963 C CA . VAL A 1 124 ? 12.679 -4.321 -19.380 1.00 98.00 124 VAL A CA 1
ATOM 964 C C . VAL A 1 124 ? 13.607 -3.830 -18.267 1.00 98.00 124 VAL A C 1
ATOM 966 O O . VAL A 1 124 ? 13.141 -3.509 -17.173 1.00 98.00 124 VAL A O 1
ATOM 969 N N . VAL A 1 125 ? 14.909 -3.707 -18.538 1.00 98.44 125 VAL A N 1
ATOM 970 C CA . VAL A 1 125 ? 15.877 -3.178 -17.562 1.00 98.44 125 VAL A CA 1
ATOM 971 C C . VAL A 1 125 ? 15.532 -1.743 -17.161 1.00 98.44 125 VAL A C 1
ATOM 973 O O . VAL A 1 125 ? 15.538 -1.431 -15.971 1.00 98.44 125 VAL A O 1
ATOM 976 N N . ALA A 1 126 ? 15.177 -0.887 -18.121 1.00 98.25 126 ALA A N 1
ATOM 977 C CA . ALA A 1 126 ? 14.751 0.484 -17.855 1.00 98.25 126 ALA A CA 1
ATOM 978 C C . ALA A 1 126 ? 13.521 0.547 -16.931 1.00 98.25 126 ALA A C 1
ATOM 980 O O . ALA A 1 126 ? 13.500 1.333 -15.982 1.00 98.25 126 ALA A O 1
ATOM 981 N N . PHE A 1 127 ? 12.528 -0.320 -17.147 1.00 98.19 127 PHE A N 1
ATOM 982 C CA . PHE A 1 127 ? 11.358 -0.440 -16.275 1.00 98.19 127 PHE A CA 1
ATOM 983 C C . PHE A 1 127 ? 11.736 -0.826 -14.832 1.00 98.19 127 PHE A C 1
ATOM 985 O O . PHE A 1 127 ? 11.320 -0.162 -13.879 1.00 98.19 127 PHE A O 1
ATOM 992 N N . PHE A 1 128 ? 12.560 -1.864 -14.647 1.00 98.00 128 PHE A N 1
ATOM 993 C CA . PHE A 1 128 ? 12.979 -2.287 -13.305 1.00 98.00 128 PHE A CA 1
ATOM 994 C C . PHE A 1 128 ? 13.877 -1.255 -12.616 1.00 98.00 128 PHE A C 1
ATOM 996 O O . PHE A 1 128 ? 13.776 -1.071 -11.403 1.00 98.00 128 PHE A O 1
ATOM 1003 N N . LEU A 1 129 ? 14.707 -0.530 -13.370 1.00 98.31 129 LEU A N 1
ATOM 1004 C CA . LEU A 1 129 ? 15.503 0.568 -12.826 1.00 98.31 129 LEU A CA 1
ATOM 1005 C C . LEU A 1 129 ? 14.604 1.695 -12.295 1.00 98.31 129 LEU A C 1
ATOM 1007 O O . LEU A 1 129 ? 14.843 2.205 -11.201 1.00 98.31 129 LEU A O 1
ATOM 1011 N N . ALA A 1 130 ? 13.539 2.041 -13.026 1.00 98.12 130 ALA A N 1
ATOM 1012 C CA . ALA A 1 130 ? 12.543 3.009 -12.568 1.00 98.12 130 ALA A CA 1
ATOM 1013 C C . ALA A 1 130 ? 11.850 2.556 -11.274 1.00 98.12 130 ALA A C 1
ATOM 1015 O O . ALA A 1 130 ? 11.685 3.357 -10.354 1.00 98.12 130 ALA A O 1
ATOM 1016 N N . MET A 1 131 ? 11.502 1.269 -11.175 1.00 96.88 131 MET A N 1
ATOM 1017 C CA . MET A 1 131 ? 10.920 0.683 -9.965 1.00 96.88 131 MET A CA 1
ATOM 1018 C C . MET A 1 131 ? 11.862 0.825 -8.759 1.00 96.88 131 MET A C 1
ATOM 1020 O O . MET A 1 131 ? 11.452 1.341 -7.721 1.00 96.88 131 MET A O 1
ATOM 1024 N N . VAL A 1 132 ? 13.133 0.427 -8.899 1.00 97.81 132 VAL A N 1
ATOM 1025 C CA . VAL A 1 132 ? 14.130 0.508 -7.814 1.00 97.81 132 VAL A CA 1
ATOM 1026 C C . VAL A 1 132 ? 14.344 1.954 -7.360 1.00 97.81 132 VAL A C 1
ATOM 1028 O O . VAL A 1 132 ? 14.340 2.232 -6.159 1.00 97.81 132 VAL A O 1
ATOM 1031 N N . ILE A 1 133 ? 14.486 2.889 -8.304 1.00 97.94 133 ILE A N 1
ATOM 1032 C CA . ILE A 1 133 ? 14.655 4.312 -7.981 1.00 97.94 133 ILE A CA 1
ATOM 1033 C C . ILE A 1 133 ? 13.410 4.859 -7.277 1.00 97.94 133 ILE A C 1
ATOM 1035 O O . ILE A 1 133 ? 13.538 5.596 -6.297 1.00 97.94 133 ILE A O 1
ATOM 1039 N N . SER A 1 134 ? 12.209 4.473 -7.715 1.00 96.56 134 SER A N 1
ATOM 1040 C CA . SER A 1 134 ? 10.979 4.909 -7.058 1.00 96.56 134 SER A CA 1
ATOM 1041 C C . SER A 1 134 ? 10.843 4.382 -5.629 1.00 96.56 134 SER A C 1
ATOM 1043 O O . SER A 1 134 ? 10.362 5.120 -4.769 1.00 96.56 134 SER A O 1
ATOM 1045 N N . GLU A 1 135 ? 11.254 3.144 -5.349 1.00 95.19 135 GLU A N 1
ATOM 1046 C CA . GLU A 1 135 ? 11.266 2.622 -3.975 1.00 95.19 135 GLU A CA 1
ATOM 1047 C C . GLU A 1 135 ? 12.256 3.400 -3.096 1.00 95.19 135 GLU A C 1
ATOM 1049 O O . GLU A 1 135 ? 11.937 3.739 -1.956 1.00 95.19 135 GLU A O 1
ATOM 1054 N N . GLY A 1 136 ? 13.406 3.802 -3.651 1.00 96.81 136 GLY A N 1
ATOM 1055 C CA . GLY A 1 136 ? 14.333 4.717 -2.982 1.00 96.81 136 GLY A CA 1
ATOM 1056 C C . GLY A 1 136 ? 13.689 6.065 -2.633 1.00 96.81 136 GLY A C 1
ATOM 1057 O O . GLY A 1 136 ? 13.779 6.520 -1.491 1.00 96.81 136 GLY A O 1
ATOM 1058 N N . ILE A 1 137 ? 12.975 6.685 -3.582 1.00 94.94 137 ILE A N 1
ATOM 1059 C CA . ILE A 1 137 ? 12.234 7.940 -3.347 1.00 94.94 137 ILE A CA 1
ATOM 1060 C C . ILE A 1 137 ? 11.180 7.745 -2.253 1.00 94.94 137 ILE A C 1
ATOM 1062 O O . ILE A 1 137 ? 11.079 8.558 -1.331 1.00 94.94 137 ILE A O 1
ATOM 1066 N N . ARG A 1 138 ? 10.409 6.657 -2.330 1.00 94.56 138 ARG A N 1
ATOM 1067 C CA . ARG A 1 138 ? 9.381 6.318 -1.346 1.00 94.56 138 ARG A CA 1
ATOM 1068 C C . ARG A 1 138 ? 9.971 6.198 0.059 1.00 94.56 138 ARG A C 1
ATOM 1070 O O . ARG A 1 138 ? 9.427 6.799 0.982 1.00 94.56 138 ARG A O 1
ATOM 1077 N N . TRP A 1 139 ? 11.084 5.482 0.217 1.00 95.31 139 TRP A N 1
ATOM 1078 C CA . TRP A 1 139 ? 11.773 5.332 1.503 1.00 95.31 139 TRP A CA 1
ATOM 1079 C C . TRP A 1 139 ? 12.226 6.672 2.079 1.00 95.31 139 TRP A C 1
ATOM 1081 O O . TRP A 1 139 ? 12.041 6.923 3.270 1.00 95.31 139 TRP A O 1
ATOM 1091 N N . VAL A 1 140 ? 12.776 7.561 1.246 1.00 95.25 140 VAL A N 1
ATOM 1092 C CA . VAL A 1 140 ? 13.180 8.908 1.681 1.00 95.25 140 VAL A CA 1
ATOM 1093 C C . VAL A 1 140 ? 11.969 9.714 2.158 1.00 95.25 140 VAL A C 1
ATOM 1095 O O . VAL A 1 140 ? 12.016 10.314 3.234 1.00 95.25 140 VAL A O 1
ATOM 1098 N N . LEU A 1 141 ? 10.867 9.705 1.401 1.00 93.38 141 LEU A N 1
ATOM 1099 C CA . LEU A 1 141 ? 9.633 10.402 1.781 1.00 93.38 141 LEU A CA 1
ATOM 1100 C C . LEU A 1 141 ? 9.037 9.847 3.080 1.00 93.38 141 LEU A C 1
ATOM 1102 O O . LEU A 1 141 ? 8.629 10.616 3.956 1.00 93.38 141 LEU A O 1
ATOM 1106 N N . GLU A 1 142 ? 9.014 8.523 3.227 1.00 93.62 142 GLU A N 1
ATOM 1107 C CA . GLU A 1 142 ? 8.544 7.853 4.436 1.00 93.62 142 GLU A CA 1
ATOM 1108 C C . GLU A 1 142 ? 9.421 8.204 5.642 1.00 93.62 142 GLU A C 1
ATOM 1110 O O . GLU A 1 142 ? 8.892 8.581 6.687 1.00 93.62 142 GLU A O 1
ATOM 1115 N N . PHE A 1 143 ? 10.746 8.200 5.488 1.00 94.62 143 PHE A N 1
ATOM 1116 C CA . PHE A 1 143 ? 11.675 8.588 6.547 1.00 94.62 143 PHE A CA 1
ATOM 1117 C C . PHE A 1 143 ? 11.459 10.035 7.012 1.00 94.62 143 PHE A C 1
ATOM 1119 O O . PHE A 1 143 ? 11.352 10.294 8.216 1.00 94.62 143 PHE A O 1
ATOM 1126 N N . ILE A 1 144 ? 11.344 10.983 6.073 1.00 93.50 144 ILE A N 1
ATOM 1127 C CA . ILE A 1 144 ? 11.084 12.399 6.385 1.00 93.50 144 ILE A CA 1
ATOM 1128 C C . ILE A 1 144 ? 9.777 12.534 7.171 1.00 93.50 144 ILE A C 1
ATOM 1130 O O . ILE A 1 144 ? 9.722 13.233 8.190 1.00 93.50 144 ILE A O 1
ATOM 1134 N N . LYS A 1 145 ? 8.726 11.842 6.723 1.00 91.69 145 LYS A N 1
ATOM 1135 C CA . LYS A 1 145 ? 7.419 11.874 7.374 1.00 91.69 145 LYS A CA 1
ATOM 1136 C C . LYS A 1 145 ? 7.448 11.249 8.761 1.00 91.69 145 LYS A C 1
ATOM 1138 O O . LYS A 1 145 ? 6.953 11.872 9.698 1.00 91.69 145 LYS A O 1
ATOM 1143 N N . MET A 1 146 ? 8.034 10.064 8.908 1.00 92.94 146 MET A N 1
ATOM 1144 C CA . MET A 1 146 ? 8.154 9.390 10.199 1.00 92.94 146 MET A CA 1
ATOM 1145 C C . MET A 1 146 ? 8.898 10.274 11.199 1.00 92.94 146 MET A C 1
ATOM 1147 O O . MET A 1 146 ? 8.419 10.456 12.317 1.00 92.94 146 MET A O 1
ATOM 1151 N N . LYS A 1 147 ? 10.006 10.901 10.780 1.00 93.62 147 LYS A N 1
ATOM 1152 C CA . LYS A 1 147 ? 10.768 11.838 11.616 1.00 93.62 147 LYS A CA 1
ATOM 1153 C C . LYS A 1 147 ? 9.919 13.037 12.049 1.00 93.62 147 LYS A C 1
ATOM 1155 O O . LYS A 1 147 ? 9.913 13.384 13.228 1.00 93.62 147 LYS A O 1
ATOM 1160 N N . LYS A 1 148 ? 9.184 13.653 11.116 1.00 92.69 148 LYS A N 1
ATOM 1161 C CA . LYS A 1 148 ? 8.299 14.791 11.416 1.00 92.69 148 LYS A CA 1
ATOM 1162 C C . LYS A 1 148 ? 7.158 14.393 12.357 1.00 92.69 148 LYS A C 1
ATOM 1164 O O . LYS A 1 148 ? 6.881 15.110 13.311 1.00 92.69 148 LYS A O 1
ATOM 1169 N N . SER A 1 149 ? 6.514 13.257 12.101 1.00 90.25 149 SER A N 1
ATOM 1170 C CA . SER A 1 149 ? 5.420 12.733 12.924 1.00 90.25 149 SER A CA 1
ATOM 1171 C C . SER A 1 149 ? 5.881 12.435 14.346 1.00 90.25 149 SER A C 1
ATOM 1173 O O . SER A 1 149 ? 5.225 12.842 15.305 1.00 90.25 149 SER A O 1
ATOM 1175 N N . TYR A 1 150 ? 7.038 11.785 14.483 1.00 91.75 150 TYR A N 1
ATOM 1176 C CA . TYR A 1 150 ? 7.618 11.465 15.780 1.00 91.75 150 TYR A CA 1
ATOM 1177 C C . TYR A 1 150 ? 7.949 12.730 16.578 1.00 91.75 150 TYR A C 1
ATOM 1179 O O . TYR A 1 150 ? 7.623 12.808 17.756 1.00 91.75 150 TYR A O 1
ATOM 1187 N N . ALA A 1 151 ? 8.506 13.758 15.929 1.00 91.88 151 ALA A N 1
ATOM 1188 C CA . ALA A 1 151 ? 8.793 15.036 16.581 1.00 91.88 151 ALA A CA 1
ATOM 1189 C C . ALA A 1 151 ? 7.532 15.770 17.082 1.00 91.88 151 ALA A C 1
ATOM 1191 O O . ALA A 1 151 ? 7.617 16.511 18.054 1.00 91.88 151 ALA A O 1
ATOM 1192 N N . LEU A 1 152 ? 6.380 15.579 16.427 1.00 88.75 152 LEU A N 1
ATOM 1193 C CA . LEU A 1 152 ? 5.126 16.257 16.783 1.00 88.75 152 LEU A CA 1
ATOM 1194 C C . LEU A 1 152 ? 4.270 15.483 17.791 1.00 88.75 152 LEU A C 1
ATOM 1196 O O . LEU A 1 152 ? 3.581 16.096 18.596 1.00 88.75 152 LEU A O 1
ATOM 1200 N N . SER A 1 153 ? 4.271 14.152 17.716 1.00 84.00 153 SER A N 1
ATOM 1201 C CA . SER A 1 153 ? 3.306 13.302 18.434 1.00 84.00 153 SER A CA 1
ATOM 1202 C C . SER A 1 153 ? 3.943 12.183 19.257 1.00 84.00 153 SER A C 1
ATOM 1204 O O . SER A 1 153 ? 3.239 11.468 19.960 1.00 84.00 153 SER A O 1
ATOM 1206 N N . GLY A 1 154 ? 5.257 11.967 19.136 1.00 85.81 154 GLY A N 1
ATOM 1207 C CA . GLY A 1 154 ? 5.935 10.795 19.699 1.00 85.81 154 GLY A CA 1
ATOM 1208 C C . GLY A 1 154 ? 5.621 9.479 18.975 1.00 85.81 154 GLY A C 1
ATOM 1209 O O . GLY A 1 154 ? 6.147 8.434 19.353 1.00 85.81 154 GLY A O 1
ATOM 1210 N N . ILE A 1 155 ? 4.799 9.505 17.918 1.00 85.19 155 ILE A N 1
ATOM 1211 C CA . ILE A 1 155 ? 4.383 8.318 17.165 1.00 85.19 155 ILE A CA 1
ATOM 1212 C C . ILE A 1 155 ? 4.976 8.359 15.755 1.00 85.19 155 ILE A C 1
ATOM 1214 O O . ILE A 1 155 ? 4.839 9.333 15.006 1.00 85.19 155 ILE A O 1
ATOM 1218 N N . CYS A 1 156 ? 5.618 7.259 15.368 1.00 87.69 156 CYS A N 1
ATOM 1219 C CA . CYS A 1 156 ? 6.113 7.052 14.012 1.00 87.69 156 CYS A CA 1
ATOM 1220 C C . CYS A 1 156 ? 4.966 6.625 13.086 1.00 87.69 156 CYS A C 1
ATOM 1222 O O . CYS A 1 156 ? 4.588 5.455 13.075 1.00 87.69 156 CYS A O 1
ATOM 1224 N N . ILE A 1 157 ? 4.441 7.559 12.291 1.00 90.50 157 ILE A N 1
ATOM 1225 C CA . ILE A 1 157 ? 3.440 7.274 11.254 1.00 90.50 157 ILE A CA 1
ATOM 1226 C C . ILE A 1 157 ? 4.165 7.021 9.930 1.00 90.50 157 ILE A C 1
ATOM 1228 O O . ILE A 1 157 ? 4.654 7.962 9.294 1.00 90.50 157 ILE A O 1
ATOM 1232 N N . GLY A 1 158 ? 4.248 5.751 9.536 1.00 92.25 158 GLY A N 1
ATOM 1233 C CA . GLY A 1 158 ? 4.751 5.321 8.237 1.00 92.25 158 GLY A CA 1
ATOM 1234 C C . GLY A 1 158 ? 3.652 5.280 7.178 1.00 92.25 158 GLY A C 1
ATOM 1235 O O . GLY A 1 158 ? 2.563 5.857 7.329 1.00 92.25 158 GLY A O 1
ATOM 1236 N N . MET A 1 159 ? 3.950 4.606 6.070 1.00 92.62 159 MET A N 1
ATOM 1237 C CA . MET A 1 159 ? 3.017 4.498 4.951 1.00 92.62 159 MET A CA 1
ATOM 1238 C C . MET A 1 159 ? 1.814 3.606 5.278 1.00 92.62 159 MET A C 1
ATOM 1240 O O . MET A 1 159 ? 0.678 3.974 4.979 1.00 92.62 159 MET A O 1
ATOM 1244 N N . ALA A 1 160 ? 2.045 2.486 5.966 1.00 94.25 160 ALA A N 1
ATOM 1245 C CA . ALA A 1 160 ? 0.991 1.556 6.362 1.00 94.25 160 ALA A CA 1
ATOM 1246 C C . ALA A 1 160 ? -0.026 2.215 7.309 1.00 94.25 160 ALA A C 1
ATOM 1248 O O . ALA A 1 160 ? -1.236 2.071 7.125 1.00 94.25 160 ALA A O 1
ATOM 1249 N N . GLU A 1 161 ? 0.444 2.998 8.285 1.00 94.88 161 GLU A N 1
ATOM 1250 C CA . GLU A 1 161 ? -0.425 3.744 9.200 1.00 94.88 161 GLU A CA 1
ATOM 1251 C C . GLU A 1 161 ? -1.205 4.837 8.461 1.00 94.88 161 GLU A C 1
ATOM 1253 O O . GLU A 1 161 ? -2.405 5.002 8.682 1.00 94.88 161 GLU A O 1
ATOM 1258 N N . GLN A 1 162 ? -0.566 5.544 7.523 1.00 94.44 162 GLN A N 1
ATOM 1259 C CA . GLN A 1 162 ? -1.267 6.510 6.678 1.00 94.44 162 GLN A CA 1
ATOM 1260 C C . GLN A 1 162 ? -2.359 5.841 5.840 1.00 94.44 162 GLN A C 1
ATOM 1262 O O . GLN A 1 162 ? -3.470 6.362 5.748 1.00 94.44 162 GLN A O 1
ATOM 1267 N N . ASN A 1 163 ? -2.058 4.691 5.240 1.00 96.19 163 ASN A N 1
ATOM 1268 C CA . ASN A 1 163 ? -3.004 3.931 4.437 1.00 96.19 163 ASN A CA 1
ATOM 1269 C C . ASN A 1 163 ? -4.150 3.368 5.286 1.00 96.19 163 ASN A C 1
ATOM 1271 O O . ASN A 1 163 ? -5.285 3.319 4.813 1.00 96.19 163 ASN A O 1
ATOM 1275 N N . PHE A 1 164 ? -3.909 3.046 6.558 1.00 96.88 164 PHE A N 1
ATOM 1276 C CA . PHE A 1 164 ? -4.973 2.740 7.513 1.00 96.88 164 PHE A CA 1
ATOM 1277 C C . PHE A 1 164 ? -5.918 3.929 7.732 1.00 96.88 164 PHE A C 1
ATOM 1279 O O . PHE A 1 164 ? -7.129 3.792 7.538 1.00 96.88 164 PHE A O 1
ATOM 1286 N N . LEU A 1 165 ? -5.381 5.113 8.037 1.00 95.50 165 LEU A N 1
ATOM 1287 C CA . LEU A 1 165 ? -6.189 6.326 8.226 1.00 95.50 165 LEU A CA 1
ATOM 1288 C C . LEU A 1 165 ? -6.945 6.720 6.948 1.00 95.50 165 LEU A C 1
ATOM 1290 O O . LEU A 1 165 ? -8.115 7.095 6.990 1.00 95.50 165 LEU A O 1
ATOM 1294 N N . ASN A 1 166 ? -6.296 6.595 5.793 1.00 95.94 166 ASN A N 1
ATOM 1295 C CA . ASN A 1 166 ? -6.901 6.838 4.490 1.00 95.94 166 ASN A CA 1
ATOM 1296 C C . ASN A 1 166 ? -8.030 5.842 4.180 1.00 95.94 166 ASN A C 1
ATOM 1298 O O . ASN A 1 166 ? -9.089 6.247 3.703 1.00 95.94 166 ASN A O 1
ATOM 1302 N N . SER A 1 167 ? -7.832 4.556 4.480 1.00 96.44 167 SER A N 1
ATOM 1303 C CA . SER A 1 167 ? -8.861 3.520 4.341 1.00 96.44 167 SER A CA 1
ATOM 1304 C C . SER A 1 167 ? -10.088 3.839 5.196 1.00 96.44 167 SER A C 1
ATOM 1306 O O . SER A 1 167 ? -11.213 3.817 4.690 1.00 96.44 167 SER A O 1
ATOM 1308 N N . TYR A 1 168 ? -9.877 4.227 6.458 1.00 96.38 168 TYR A N 1
ATOM 1309 C CA . TYR A 1 168 ? -10.951 4.701 7.330 1.00 96.38 168 TYR A CA 1
ATOM 1310 C C . TYR A 1 168 ? -11.702 5.884 6.701 1.00 96.38 168 TYR A C 1
ATOM 1312 O O . TYR A 1 168 ? -12.916 5.800 6.525 1.00 96.38 168 TYR A O 1
ATOM 1320 N N . ARG A 1 169 ? -10.996 6.939 6.268 1.00 95.38 169 ARG A N 1
ATOM 1321 C CA . ARG A 1 169 ? -11.604 8.135 5.648 1.00 95.38 169 ARG A CA 1
ATOM 1322 C C . ARG A 1 169 ? -12.440 7.806 4.416 1.00 95.38 169 ARG A C 1
ATOM 1324 O O . ARG A 1 169 ? -13.522 8.364 4.237 1.00 95.38 169 ARG A O 1
ATOM 1331 N N . LEU A 1 170 ? -11.959 6.895 3.570 1.00 94.69 170 LEU A N 1
ATOM 1332 C CA . LEU A 1 170 ? -12.686 6.450 2.381 1.00 94.69 170 LEU A CA 1
ATOM 1333 C C . LEU A 1 170 ? -14.003 5.760 2.742 1.00 94.69 170 LEU A C 1
ATOM 1335 O O . LEU A 1 170 ? -15.039 6.050 2.138 1.00 94.69 170 LEU A O 1
ATOM 1339 N N . HIS A 1 171 ? -13.976 4.860 3.725 1.00 95.31 171 HIS A N 1
ATOM 1340 C CA . HIS A 1 171 ? -15.180 4.156 4.163 1.00 95.31 171 HIS A CA 1
ATOM 1341 C C . HIS A 1 171 ? -16.130 5.067 4.944 1.00 95.31 171 HIS A C 1
ATOM 1343 O O . HIS A 1 171 ? -17.330 5.004 4.687 1.00 95.31 171 HIS A O 1
ATOM 1349 N N . ALA A 1 172 ? -15.616 5.953 5.802 1.00 94.44 172 ALA A N 1
ATOM 1350 C CA . ALA A 1 172 ? -16.391 6.967 6.521 1.00 94.44 172 ALA A CA 1
ATOM 1351 C C . ALA A 1 172 ? -17.174 7.855 5.547 1.00 94.44 172 ALA A C 1
ATOM 1353 O O . ALA A 1 172 ? -18.405 7.912 5.607 1.00 94.44 172 ALA A O 1
ATOM 1354 N N . LYS A 1 173 ? -16.484 8.424 4.547 1.00 93.38 173 LYS A N 1
ATOM 1355 C CA . LYS A 1 173 ? -17.109 9.236 3.496 1.00 93.38 173 LYS A CA 1
ATOM 1356 C C . LYS A 1 173 ? -18.178 8.457 2.726 1.00 93.38 173 LYS A C 1
ATOM 1358 O O . LYS A 1 173 ? -19.231 9.007 2.415 1.00 93.38 173 LYS A O 1
ATOM 1363 N N . LYS A 1 174 ? -17.941 7.171 2.436 1.00 91.88 174 LYS A N 1
ATOM 1364 C CA . LYS A 1 174 ? -18.899 6.318 1.713 1.00 91.88 174 LYS A CA 1
ATOM 1365 C C . LYS A 1 174 ? -20.210 6.105 2.478 1.00 91.88 174 LYS A C 1
ATOM 1367 O O . LYS A 1 174 ? -21.245 5.926 1.842 1.00 91.88 174 LYS A O 1
ATOM 1372 N N . ILE A 1 175 ? -20.174 6.107 3.809 1.00 94.56 175 ILE A N 1
ATOM 1373 C CA . ILE A 1 175 ? -21.366 5.935 4.654 1.00 94.56 175 ILE A CA 1
ATOM 1374 C C . ILE A 1 175 ? -21.926 7.257 5.202 1.00 94.56 175 ILE A C 1
ATOM 1376 O O . ILE A 1 175 ? -22.858 7.217 6.005 1.00 94.56 175 ILE A O 1
ATOM 1380 N N . GLY A 1 176 ? -21.392 8.400 4.755 1.00 92.50 176 GLY A N 1
ATOM 1381 C CA . GLY A 1 176 ? -21.844 9.738 5.144 1.00 92.50 176 GLY A CA 1
ATOM 1382 C C . GLY A 1 176 ? -21.329 10.225 6.501 1.00 92.50 176 GLY A C 1
ATOM 1383 O O . GLY A 1 176 ? -21.910 11.150 7.058 1.00 92.50 176 GLY A O 1
ATOM 1384 N N . LEU A 1 177 ? -20.274 9.610 7.044 1.00 91.81 177 LEU A N 1
ATOM 1385 C CA . LEU A 1 177 ? -19.601 10.076 8.260 1.00 91.81 177 LEU A CA 1
ATOM 1386 C C . LEU A 1 177 ? -18.433 11.011 7.926 1.00 91.81 177 LEU A C 1
ATOM 1388 O O . LEU A 1 177 ? -17.867 10.960 6.828 1.00 91.81 177 LEU A O 1
ATOM 1392 N N . GLY A 1 178 ? -18.074 11.855 8.892 1.00 88.19 178 GLY A N 1
ATOM 1393 C CA . GLY A 1 178 ? -16.938 12.761 8.785 1.00 88.19 178 GLY A CA 1
ATOM 1394 C C . GLY A 1 178 ? -15.587 12.021 8.715 1.00 88.19 178 GLY A C 1
ATOM 1395 O O . GLY A 1 178 ? -15.466 10.885 9.187 1.00 88.19 178 GLY A O 1
ATOM 1396 N N . PRO A 1 179 ? -14.567 12.610 8.061 1.00 88.12 179 PRO A N 1
ATOM 1397 C CA . PRO A 1 179 ? -13.257 11.989 7.860 1.00 88.12 179 PRO A CA 1
ATOM 1398 C C . PRO A 1 179 ? -12.314 12.145 9.066 1.00 88.12 179 PRO A C 1
ATOM 1400 O O . PRO A 1 179 ? -11.123 11.829 8.949 1.00 88.12 179 PRO A O 1
ATOM 1403 N N . GLU A 1 180 ? -12.793 12.678 10.191 1.00 91.06 180 GLU A N 1
ATOM 1404 C CA . GLU A 1 180 ? -11.980 12.939 11.374 1.00 91.06 180 GLU A CA 1
ATOM 1405 C C . GLU A 1 180 ? -11.459 11.622 11.959 1.00 91.06 180 GLU A C 1
ATOM 1407 O O . GLU A 1 180 ? -12.215 10.684 12.231 1.00 91.06 180 GLU A O 1
ATOM 1412 N N . CYS A 1 181 ? -10.141 11.557 12.148 1.00 87.62 181 CYS A N 1
ATOM 1413 C CA . CYS A 1 181 ? -9.471 10.397 12.733 1.00 87.62 181 CYS A CA 1
ATOM 1414 C C . CYS A 1 181 ? -9.250 10.546 14.244 1.00 87.62 181 CYS A C 1
ATOM 1416 O O . CYS A 1 181 ? -8.751 9.617 14.873 1.00 87.62 181 CYS A O 1
ATOM 1418 N N . ASP A 1 182 ? -9.606 11.695 14.818 1.00 87.56 182 ASP A N 1
ATOM 1419 C CA . ASP A 1 182 ? -9.476 11.939 16.248 1.00 87.56 182 ASP A CA 1
ATOM 1420 C C . ASP A 1 182 ? -10.637 11.248 16.962 1.00 87.56 182 ASP A C 1
ATOM 1422 O O . ASP A 1 182 ? -11.807 11.539 16.693 1.00 87.56 182 ASP A O 1
ATOM 1426 N N . LEU A 1 183 ? -10.311 10.275 17.814 1.00 83.69 183 LEU A N 1
ATOM 1427 C CA . LEU A 1 183 ? -11.264 9.596 18.689 1.00 83.69 183 LEU A CA 1
ATOM 1428 C C . LEU A 1 183 ? -11.540 10.468 19.913 1.00 83.69 183 LEU A C 1
ATOM 1430 O O . LEU A 1 183 ? -10.610 11.042 20.481 1.00 83.69 183 LEU A O 1
ATOM 1434 N N . LYS A 1 184 ? -12.806 10.559 20.333 1.00 86.12 184 LYS A N 1
ATOM 1435 C CA . LYS A 1 184 ? -13.139 11.113 21.650 1.00 86.12 184 LYS A CA 1
ATOM 1436 C C . LYS A 1 184 ? -12.614 10.169 22.732 1.00 86.12 184 LYS A C 1
ATOM 1438 O O . LYS A 1 184 ? -12.490 8.971 22.487 1.00 86.12 184 LYS A O 1
ATOM 1443 N N . GLU A 1 185 ? -12.357 10.687 23.932 1.00 82.06 185 GLU A N 1
ATOM 1444 C CA . GLU A 1 185 ? -11.938 9.852 25.072 1.00 82.06 185 GLU A CA 1
ATOM 1445 C C . GLU A 1 185 ? -12.927 8.715 25.343 1.00 82.06 185 GLU A C 1
ATOM 1447 O O . GLU A 1 185 ? -12.514 7.589 25.599 1.00 82.06 185 GLU A O 1
ATOM 1452 N N . GLU A 1 186 ? -14.223 8.988 25.177 1.00 82.75 186 GLU A N 1
ATOM 1453 C CA . GLU A 1 186 ? -15.286 7.988 25.270 1.00 82.75 186 GLU A CA 1
ATOM 1454 C C . GLU A 1 186 ? -15.048 6.816 24.310 1.00 82.75 186 GLU A C 1
ATOM 1456 O O . GLU A 1 186 ? -15.053 5.673 24.733 1.00 82.75 186 GLU A O 1
ATOM 1461 N N . GLU A 1 187 ? -14.707 7.087 23.050 1.00 80.62 187 GLU A N 1
ATOM 1462 C CA . GLU A 1 187 ? -14.523 6.060 22.012 1.00 80.62 187 GLU A CA 1
ATOM 1463 C C . GLU A 1 187 ? -13.202 5.287 22.146 1.00 80.62 187 GLU A C 1
ATOM 1465 O O . GLU A 1 187 ? -12.986 4.275 21.471 1.00 80.62 187 GLU A O 1
ATOM 1470 N N . LEU A 1 188 ? -12.296 5.766 23.003 1.00 83.69 188 LEU A N 1
ATOM 1471 C CA . LEU A 1 188 ? -11.103 5.028 23.406 1.00 83.69 188 LEU A CA 1
ATOM 1472 C C . LEU A 1 188 ? -11.411 4.020 24.520 1.00 83.69 188 LEU A C 1
ATOM 1474 O O . LEU A 1 188 ? -10.600 3.106 24.736 1.00 83.69 188 LEU A O 1
ATOM 1478 N N . ASN A 1 189 ? -12.568 4.135 25.188 1.00 84.44 189 ASN A N 1
ATOM 1479 C CA . ASN A 1 189 ? -12.982 3.191 26.214 1.00 84.44 189 ASN A CA 1
ATOM 1480 C C . ASN A 1 189 ? -13.089 1.789 25.626 1.00 84.44 189 ASN A C 1
ATOM 1482 O O . ASN A 1 189 ? -13.679 1.553 24.570 1.00 84.44 189 ASN A O 1
ATOM 1486 N N . LYS A 1 190 ? -12.514 0.829 26.352 1.00 80.12 190 LYS A N 1
ATOM 1487 C CA . LYS A 1 190 ? -12.462 -0.576 25.941 1.00 80.12 190 LYS A CA 1
ATOM 1488 C C . LYS A 1 190 ? -13.852 -1.114 25.596 1.00 80.12 190 LYS A C 1
ATOM 1490 O O . LYS A 1 190 ? -13.984 -1.851 24.628 1.00 80.12 190 LYS A O 1
ATOM 1495 N N . GLU A 1 191 ? -14.879 -0.724 26.343 1.00 82.62 191 GLU A N 1
ATOM 1496 C CA . GLU A 1 191 ? -16.253 -1.217 26.186 1.00 82.62 191 GLU A CA 1
ATOM 1497 C C . GLU A 1 191 ? -16.830 -1.008 24.776 1.00 82.62 191 GLU A C 1
ATOM 1499 O O . GLU A 1 191 ? -17.543 -1.886 24.278 1.00 82.62 191 GLU A O 1
ATOM 1504 N N . ASP A 1 192 ? -16.448 0.078 24.098 1.00 81.44 192 ASP A N 1
ATOM 1505 C CA . ASP A 1 192 ? -17.012 0.454 22.799 1.00 81.44 192 ASP A CA 1
ATOM 1506 C C . ASP A 1 192 ? -16.440 -0.370 21.643 1.00 81.44 192 ASP A C 1
ATOM 1508 O O . ASP A 1 192 ? -17.163 -0.796 20.737 1.00 81.44 192 ASP A O 1
ATOM 1512 N N . TRP A 1 193 ? -15.136 -0.650 21.669 1.00 90.19 193 TRP A N 1
ATOM 1513 C CA . TRP A 1 193 ? -14.456 -1.328 20.563 1.00 90.19 193 TRP A CA 1
ATOM 1514 C C . TRP A 1 193 ? -14.169 -2.810 20.825 1.00 90.19 193 TRP A C 1
ATOM 1516 O O . TRP A 1 193 ? -13.946 -3.570 19.874 1.00 90.19 193 TRP A O 1
ATOM 1526 N N . ILE A 1 194 ? -14.228 -3.273 22.079 1.00 90.31 194 ILE A N 1
ATOM 1527 C CA . ILE A 1 194 ? -13.910 -4.665 22.429 1.00 90.31 194 ILE A CA 1
ATOM 1528 C C . ILE A 1 194 ? -14.896 -5.658 21.810 1.00 90.31 194 ILE A C 1
ATOM 1530 O O . ILE A 1 194 ? -14.489 -6.712 21.323 1.00 90.31 194 ILE A O 1
ATOM 1534 N N . LYS A 1 195 ? -16.189 -5.309 21.738 1.00 90.00 195 LYS A N 1
ATOM 1535 C CA . LYS A 1 195 ? -17.212 -6.162 21.108 1.00 90.00 195 LYS A CA 1
ATOM 1536 C C . LYS A 1 195 ? -16.896 -6.399 19.630 1.00 90.00 195 LYS A C 1
ATOM 1538 O O . LYS A 1 195 ? -17.053 -7.512 19.127 1.00 90.00 195 LYS A O 1
ATOM 1543 N N . LEU A 1 196 ? -16.402 -5.367 18.943 1.00 91.44 196 LEU A N 1
ATOM 1544 C CA . LEU A 1 196 ? -15.971 -5.471 17.553 1.00 91.44 196 LEU A CA 1
ATOM 1545 C C . LEU A 1 196 ? -14.709 -6.321 17.411 1.00 91.44 196 LEU A C 1
ATOM 1547 O O . LEU A 1 196 ? -14.643 -7.147 16.501 1.00 91.44 196 LEU A O 1
ATOM 1551 N N . TYR A 1 197 ? -13.736 -6.135 18.306 1.00 91.62 197 TYR A N 1
ATOM 1552 C CA . TYR A 1 197 ? -12.528 -6.956 18.344 1.00 91.62 197 TYR A CA 1
ATOM 1553 C C . TYR A 1 197 ? -12.872 -8.441 18.468 1.00 91.62 197 TYR A C 1
ATOM 1555 O O . TYR A 1 197 ? -12.394 -9.243 17.674 1.00 91.62 197 TYR A O 1
ATOM 1563 N N . TYR A 1 198 ? -13.767 -8.805 19.385 1.00 87.50 198 TYR A N 1
ATOM 1564 C CA . TYR A 1 198 ? -14.185 -10.195 19.560 1.00 87.50 198 TYR A CA 1
ATOM 1565 C C . TYR A 1 198 ? -14.932 -10.765 18.378 1.00 87.50 198 TYR A C 1
ATOM 1567 O O . TYR A 1 198 ? -14.678 -11.898 17.977 1.00 87.50 198 TYR A O 1
ATOM 1575 N N . LYS A 1 199 ? -15.845 -9.980 17.804 1.00 90.12 199 LYS A N 1
ATOM 1576 C CA . LYS A 1 199 ? -16.503 -10.383 16.569 1.00 90.12 199 LYS A CA 1
ATOM 1577 C C . LYS A 1 199 ? -15.453 -10.682 15.496 1.00 90.12 199 LYS A C 1
ATOM 1579 O O . LYS A 1 199 ? -15.510 -11.734 14.870 1.00 90.12 199 LYS A O 1
ATOM 1584 N N . PHE A 1 200 ? -14.454 -9.814 15.354 1.00 92.38 200 PHE A N 1
ATOM 1585 C CA . PHE A 1 200 ? -13.373 -10.006 14.396 1.00 92.38 200 PHE A CA 1
ATOM 1586 C C . PHE A 1 200 ? -12.489 -11.224 14.715 1.00 92.38 200 PHE A C 1
ATOM 1588 O O . PHE A 1 200 ? -12.199 -11.992 13.806 1.00 92.38 200 PHE A O 1
ATOM 1595 N N . LEU A 1 201 ? -12.134 -11.453 15.983 1.00 91.19 201 LEU A N 1
ATOM 1596 C CA . LEU A 1 201 ? -11.413 -12.646 16.449 1.00 91.19 201 LEU A CA 1
ATOM 1597 C C . LEU A 1 201 ? -12.190 -13.935 16.157 1.00 91.19 201 LEU A C 1
ATOM 1599 O O . LEU A 1 201 ? -11.600 -14.916 15.722 1.00 91.19 201 LEU A O 1
ATOM 1603 N N . SER A 1 202 ? -13.510 -13.925 16.360 1.00 88.81 202 SER A N 1
ATOM 1604 C CA . SER A 1 202 ? -14.364 -15.088 16.099 1.00 88.81 202 SER A CA 1
ATOM 1605 C C . SER A 1 202 ? -14.521 -15.399 14.610 1.00 88.81 202 SER A C 1
ATOM 1607 O O . SER A 1 202 ? -14.662 -16.560 14.241 1.00 88.81 202 SER A O 1
ATOM 1609 N N . GLU A 1 203 ? -14.503 -14.370 13.758 1.00 91.44 203 GLU A N 1
ATOM 1610 C CA . GLU A 1 203 ? -14.647 -14.518 12.306 1.00 91.44 203 GLU A CA 1
ATOM 1611 C C . GLU A 1 203 ? -13.310 -14.831 11.614 1.00 91.44 203 GLU A C 1
ATOM 1613 O O . GLU A 1 203 ? -13.308 -15.541 10.613 1.00 91.44 203 GLU A O 1
ATOM 1618 N N . TRP A 1 204 ? -12.193 -14.301 12.128 1.00 92.44 204 TRP A N 1
ATOM 1619 C CA . TRP A 1 204 ? -10.868 -14.354 11.494 1.00 92.44 204 TRP A CA 1
ATOM 1620 C C . TRP A 1 204 ? -9.733 -14.597 12.514 1.00 92.44 204 TRP A C 1
ATOM 1622 O O . TRP A 1 204 ? -8.834 -13.751 12.666 1.00 92.44 204 TRP A O 1
ATOM 1632 N N . PRO A 1 205 ? -9.742 -15.730 13.240 1.00 89.62 205 PRO A N 1
ATOM 1633 C CA . PRO A 1 205 ? -8.781 -16.001 14.312 1.00 89.62 205 PRO A CA 1
ATOM 1634 C C . PRO A 1 205 ? -7.325 -16.018 13.827 1.00 89.62 205 PRO A C 1
ATOM 1636 O O . PRO A 1 205 ? -6.434 -15.537 14.524 1.00 89.62 205 PRO A O 1
ATOM 1639 N N . GLU A 1 206 ? -7.062 -16.482 12.607 1.00 90.44 206 GLU A N 1
ATOM 1640 C CA . GLU A 1 206 ? -5.725 -16.523 12.005 1.00 90.44 206 GLU A CA 1
ATOM 1641 C C . GLU A 1 206 ? -5.142 -15.131 11.705 1.00 90.44 206 GLU A C 1
ATOM 1643 O O . GLU A 1 206 ? -3.922 -14.949 11.636 1.00 90.44 206 GLU A O 1
ATOM 1648 N N . ILE A 1 207 ? -5.993 -14.115 11.532 1.00 90.19 207 ILE A N 1
ATOM 1649 C CA . ILE A 1 207 ? -5.539 -12.729 11.385 1.00 90.19 207 ILE A CA 1
ATOM 1650 C C . ILE A 1 207 ? -5.155 -12.171 12.746 1.00 90.19 207 ILE A C 1
ATOM 1652 O O . ILE A 1 207 ? -4.058 -11.629 12.892 1.00 90.19 207 ILE A O 1
ATOM 1656 N N . VAL A 1 208 ? -6.030 -12.343 13.734 1.00 88.25 208 VAL A N 1
ATOM 1657 C CA . VAL A 1 208 ? -5.825 -11.810 15.083 1.00 88.25 208 VAL A CA 1
ATOM 1658 C C . VAL A 1 208 ? -4.661 -12.499 15.795 1.00 88.25 208 VAL A C 1
ATOM 1660 O O . VAL A 1 208 ? -3.903 -11.825 16.482 1.00 88.25 208 VAL A O 1
ATOM 1663 N N . ALA A 1 209 ? -4.413 -13.786 15.534 1.00 87.25 209 ALA A N 1
ATOM 1664 C CA . ALA A 1 209 ? -3.252 -14.515 16.055 1.00 87.25 209 ALA A CA 1
ATOM 1665 C C . ALA A 1 209 ? -1.896 -13.882 15.682 1.00 87.25 209 ALA A C 1
ATOM 1667 O O . ALA A 1 209 ? -0.884 -14.164 16.320 1.00 87.25 209 ALA A O 1
ATOM 1668 N N . ARG A 1 210 ? -1.850 -13.023 14.652 1.00 87.62 210 ARG A N 1
ATOM 1669 C CA . ARG A 1 210 ? -0.635 -12.287 14.272 1.00 87.62 210 ARG A CA 1
ATOM 1670 C C . ARG A 1 210 ? -0.431 -11.011 15.084 1.00 87.62 210 ARG A C 1
ATOM 1672 O O . ARG A 1 210 ? 0.657 -10.444 15.027 1.00 87.62 210 ARG A O 1
ATOM 1679 N N . PHE A 1 211 ? -1.449 -10.519 15.788 1.00 89.12 211 PHE A N 1
ATOM 1680 C CA . PHE A 1 211 ? -1.377 -9.251 16.508 1.00 89.12 211 PHE A CA 1
ATOM 1681 C C . PHE A 1 211 ? -0.363 -9.340 17.644 1.00 89.12 211 PHE A C 1
ATOM 1683 O O . PHE A 1 211 ? -0.201 -10.373 18.283 1.00 89.12 211 PHE A O 1
ATOM 1690 N N . SER A 1 212 ? 0.346 -8.236 17.881 1.00 78.81 212 SER A N 1
ATOM 1691 C CA . SER A 1 212 ? 1.340 -8.174 18.964 1.00 78.81 212 SER A CA 1
ATOM 1692 C C . SER A 1 212 ? 0.749 -7.771 20.319 1.00 78.81 212 SER A C 1
ATOM 1694 O O . SER A 1 212 ? 1.477 -7.731 21.305 1.00 78.81 212 SER A O 1
ATOM 1696 N N . GLU A 1 213 ? -0.553 -7.488 20.369 1.00 70.75 213 GLU A N 1
ATOM 1697 C CA . GLU A 1 213 ? -1.312 -7.199 21.586 1.00 70.75 213 GLU A CA 1
ATOM 1698 C C . GLU A 1 213 ? -2.578 -8.040 21.628 1.00 70.75 213 GLU A C 1
ATOM 1700 O O . GLU A 1 213 ? -3.275 -8.176 20.621 1.00 70.75 213 GLU A O 1
ATOM 1705 N N . SER A 1 214 ? -2.904 -8.494 22.835 1.00 72.19 214 SER A N 1
ATOM 1706 C CA . SER A 1 214 ? -4.265 -8.832 23.223 1.00 72.19 214 SER A CA 1
ATOM 1707 C C . SER A 1 214 ? -4.840 -7.651 24.009 1.00 72.19 214 SER A C 1
ATOM 1709 O O . SER A 1 214 ? -4.114 -7.027 24.787 1.00 72.19 214 SER A O 1
ATOM 1711 N N . PRO A 1 215 ? -6.129 -7.316 23.848 1.00 68.88 215 PRO A N 1
ATOM 1712 C CA . PRO A 1 215 ? -6.766 -6.310 24.684 1.00 68.88 215 PRO A CA 1
ATOM 1713 C C . PRO A 1 215 ? -6.977 -6.777 26.137 1.00 68.88 215 PRO A C 1
ATOM 1715 O O . PRO A 1 215 ? -7.482 -5.998 26.950 1.00 68.88 215 PRO A O 1
ATOM 1718 N N . PHE A 1 216 ? -6.623 -8.021 26.478 1.00 67.19 216 PHE A N 1
ATOM 1719 C CA . PHE A 1 216 ? -6.696 -8.584 27.828 1.00 67.19 216 PHE A CA 1
ATOM 1720 C C . PHE A 1 216 ? -5.345 -8.550 28.525 1.00 67.19 216 PHE A C 1
ATOM 1722 O O . PHE A 1 216 ? -4.311 -8.828 27.919 1.00 67.19 216 PHE A O 1
ATOM 1729 N N . ALA A 1 217 ? -5.372 -8.244 29.822 1.00 61.84 217 ALA A N 1
ATOM 1730 C CA . ALA A 1 217 ? -4.181 -8.319 30.659 1.00 61.84 217 ALA A CA 1
ATOM 1731 C C . ALA A 1 217 ? -3.798 -9.780 30.950 1.00 61.84 217 ALA A C 1
ATOM 1733 O O . ALA A 1 217 ? -2.633 -10.075 31.208 1.00 61.84 217 ALA A O 1
ATOM 1734 N N . THR A 1 218 ? -4.771 -10.700 30.905 1.00 64.25 218 THR A N 1
ATOM 1735 C CA . THR A 1 218 ? -4.568 -12.133 31.148 1.00 64.25 218 THR A CA 1
ATOM 1736 C C . THR A 1 218 ? -5.475 -12.993 30.268 1.00 64.25 218 THR A C 1
ATOM 1738 O O . THR A 1 218 ? -6.565 -12.575 29.885 1.00 64.25 218 THR A O 1
ATOM 1741 N N . GLN A 1 219 ? -5.058 -14.235 30.012 1.00 63.25 219 GLN A N 1
ATOM 1742 C CA . GLN A 1 219 ? -5.864 -15.240 29.308 1.00 63.25 219 GLN A CA 1
ATOM 1743 C C . GLN A 1 219 ? -7.188 -15.546 30.043 1.00 63.25 219 GLN A C 1
ATOM 1745 O O . GLN A 1 219 ? -8.211 -15.799 29.422 1.00 63.25 219 GLN A O 1
ATOM 1750 N N . TYR A 1 220 ? -7.200 -15.410 31.373 1.00 60.44 220 TYR A N 1
ATOM 1751 C CA . TYR A 1 220 ? -8.406 -15.549 32.189 1.00 60.44 220 TYR A CA 1
ATOM 1752 C C . TYR A 1 220 ? -9.446 -14.448 31.921 1.00 60.44 220 TYR A C 1
ATOM 1754 O O . TYR A 1 220 ? -10.640 -14.730 31.862 1.00 60.44 220 TYR A O 1
ATOM 1762 N N . GLU A 1 221 ? -9.022 -13.191 31.740 1.00 67.69 221 GLU A N 1
ATOM 1763 C CA . GLU A 1 221 ? -9.949 -12.110 31.368 1.00 67.69 221 GLU A CA 1
ATOM 1764 C C . GLU A 1 221 ? -10.594 -12.352 30.000 1.00 67.69 221 GLU A C 1
ATOM 1766 O O . GLU A 1 221 ? -11.764 -12.015 29.804 1.00 67.69 221 GLU A O 1
ATOM 1771 N N . GLU A 1 222 ? -9.839 -12.943 29.074 1.00 70.69 222 GLU A N 1
ATOM 1772 C CA . GLU A 1 222 ? -10.333 -13.340 27.758 1.00 70.69 222 GLU A CA 1
ATOM 1773 C C . GLU A 1 222 ? -11.408 -14.430 27.891 1.00 70.69 222 GLU A C 1
ATOM 1775 O O . GLU A 1 222 ? -12.531 -14.252 27.414 1.00 70.69 222 GLU A O 1
ATOM 1780 N N . ASP A 1 223 ? -11.126 -15.492 28.650 1.00 71.50 223 ASP A N 1
ATOM 1781 C CA . ASP A 1 223 ? -12.063 -16.597 28.891 1.00 71.50 223 ASP A CA 1
ATOM 1782 C C . ASP A 1 223 ? -13.354 -16.140 29.596 1.00 71.50 223 ASP A C 1
ATOM 1784 O O . ASP A 1 223 ? -14.464 -16.526 29.211 1.00 71.50 223 ASP A O 1
ATOM 1788 N N . VAL A 1 224 ? -13.237 -15.283 30.618 1.00 70.38 224 VAL A N 1
ATOM 1789 C CA . VAL A 1 224 ? -14.390 -14.744 31.363 1.00 70.38 224 VAL A CA 1
ATOM 1790 C C . VAL A 1 224 ? -15.277 -13.889 30.462 1.00 70.38 224 VAL A C 1
ATOM 1792 O O . VAL A 1 224 ? -16.508 -13.975 30.535 1.00 70.38 224 VAL A O 1
ATOM 1795 N N . PHE A 1 225 ? -14.679 -13.060 29.612 1.00 69.38 225 PHE A N 1
ATOM 1796 C CA . PHE A 1 225 ? -15.440 -12.205 28.712 1.00 69.38 225 PHE A CA 1
ATOM 1797 C C . PHE A 1 225 ? -16.099 -13.010 27.583 1.00 69.38 225 PHE A C 1
ATOM 1799 O O . PHE A 1 225 ? -17.277 -12.790 27.292 1.00 69.38 225 PHE A O 1
ATOM 1806 N N . LEU A 1 226 ? -15.394 -13.988 27.001 1.00 67.94 226 LEU A N 1
ATOM 1807 C CA . LEU A 1 226 ? -15.953 -14.916 26.010 1.00 67.94 226 LEU A CA 1
ATOM 1808 C C . LEU A 1 226 ? -17.164 -15.676 26.560 1.00 67.94 226 LEU A C 1
ATOM 1810 O O . LEU A 1 226 ? -18.167 -15.831 25.859 1.00 67.94 226 LEU A O 1
ATOM 1814 N N . LYS A 1 227 ? -17.104 -16.093 27.830 1.00 72.56 227 LYS A N 1
ATOM 1815 C CA . LYS A 1 227 ? -18.218 -16.766 28.505 1.00 72.56 227 LYS A CA 1
ATOM 1816 C C . LYS A 1 227 ? -19.450 -15.861 28.627 1.00 72.56 227 LYS A C 1
ATOM 1818 O O . LYS A 1 227 ? -20.540 -16.290 28.260 1.00 72.56 227 LYS A O 1
ATOM 1823 N N . LYS A 1 228 ? -19.272 -14.594 29.027 1.00 71.38 228 LYS A N 1
ATOM 1824 C CA . LYS A 1 228 ? -20.366 -13.600 29.085 1.00 71.38 228 LYS A CA 1
ATOM 1825 C C . LYS A 1 228 ? -21.003 -13.343 27.714 1.00 71.38 228 LYS A C 1
ATOM 1827 O O . LYS A 1 228 ? -22.220 -13.263 27.600 1.00 71.38 228 LYS A O 1
ATOM 1832 N N . LEU A 1 229 ? -20.197 -13.269 26.656 1.00 63.66 229 LEU A N 1
ATOM 1833 C CA . LEU A 1 229 ? -20.686 -13.052 25.286 1.00 63.66 229 LEU A CA 1
ATOM 1834 C C . LEU A 1 229 ? -21.450 -14.253 24.714 1.00 63.66 229 LEU A C 1
ATOM 1836 O O . LEU A 1 229 ? -22.357 -14.079 23.901 1.00 63.66 229 LEU A O 1
ATOM 1840 N N . GLY A 1 230 ? -21.070 -15.471 25.110 1.00 62.19 230 GLY A N 1
ATOM 1841 C CA . GLY A 1 230 ? -21.797 -16.693 24.765 1.00 62.19 230 GLY A CA 1
ATOM 1842 C C . GLY A 1 230 ? -23.159 -16.794 25.458 1.00 62.19 230 GLY A C 1
ATOM 1843 O O . GLY A 1 230 ? -24.076 -17.400 24.906 1.00 62.19 230 GLY A O 1
ATOM 1844 N N . GLU A 1 231 ? -23.299 -16.178 26.632 1.00 63.12 231 GLU A N 1
ATOM 1845 C CA . GLU A 1 231 ? -24.556 -16.096 27.380 1.00 63.12 231 GLU A CA 1
ATOM 1846 C C . GLU A 1 231 ? -25.509 -15.034 26.799 1.00 63.12 231 GLU A C 1
ATOM 1848 O O . GLU A 1 231 ? -26.701 -15.300 26.719 1.00 63.12 231 GLU A O 1
ATOM 1853 N N . GLU A 1 232 ? -25.007 -13.903 26.279 1.00 57.56 232 GLU A N 1
ATOM 1854 C CA . GLU A 1 232 ? -25.827 -12.870 25.599 1.00 57.56 232 GLU A CA 1
ATOM 1855 C C . GLU A 1 232 ? -26.390 -13.303 24.226 1.00 57.56 232 GLU A C 1
ATOM 1857 O O . GLU A 1 232 ? -27.253 -12.627 23.666 1.00 57.56 232 GLU A O 1
ATOM 1862 N N . LYS A 1 233 ? -25.897 -14.408 23.649 1.00 49.00 233 LYS A N 1
ATOM 1863 C CA . LYS A 1 233 ? -26.370 -14.962 22.364 1.00 49.00 233 LYS A CA 1
ATOM 1864 C C . LYS A 1 233 ? -27.476 -16.023 22.502 1.00 49.00 233 LYS A C 1
ATOM 1866 O O . LYS A 1 233 ? -27.915 -16.534 21.469 1.00 49.00 233 LYS A O 1
ATOM 1871 N N . LYS A 1 234 ? -27.882 -16.386 23.724 1.00 45.44 234 LYS A N 1
ATOM 1872 C CA . LYS A 1 234 ? -29.013 -17.292 23.999 1.00 45.44 234 LYS A CA 1
ATOM 1873 C C . LYS A 1 234 ? -30.266 -16.504 24.348 1.00 45.44 234 LYS A C 1
ATOM 1875 O O . LYS A 1 234 ? -31.347 -16.979 23.941 1.00 45.44 234 LYS A O 1
#

Foldseek 3Di:
DWAAAPVGDTAPDDPLLLLLLQLVLPPVDASNQLSLLLQLLVCQLVVQLLVQLLVVLQVQDDLVVSLVSSLCRNLVSLVCLVVLVPPDPCSSVVSSVVSVVVVVVVSLVVSCVSSCVRHNNSSNVSSVVSVVVSVVVSVVVQVVQQVVCCVVPVGRQGSSNSSSLSSSQVSCVVVPHHSDSDDDPVSSDCVSRVVSVVVCCVVCVVSRVSTPDDPDPDPVVVVVVVVVVVVVVD

pLDDT: mean 90.2, std 9.55, range [45.44, 98.5]

Sequence (234 aa):
MAIYTPRGLKIRLPLNLCFGLMARLSPKITPFKILKTVEGLEVIPSLLGMVSGAYVLYLNLTPETIFLCSLVGFVVGVLISYFGLFVFPGLVLLAILYTYVAGFGLIWLLIVGWGVYFSDWKGVVAFFLAMVISEGIRWVLEFIKMKKSYALSGICIGMAEQNFLNSYRLHAKKIGLGPECDLKEEELNKEDWIKLYYKFLSEWPEIVARFSESPFATQYEEDVFLKKLGEEKK

Radius of gyration: 20.64 Å; chains: 1; bounding box: 46×34×60 Å

Secondary structure (DSSP, 8-state):
--EE-TT--EE-S-HHHHHHHHHHHTTTS-HHHHHHHHHHHHTHHHHHHHHHHHHHHHTT--HHHHHHHHHHHHHHHHHHHHHT---STTHHHHHHHHHHHHTTSHHHHHHHHHHHHHH-HHHHHHHHHHHHHHHHHHHHHHHHHHHHHHHHHS----HHHHHHHHHHHHHHHHTT-----PPPHHHHSHHHHHHHHHHHHHH-HHHHTT-S--SSSSHHHHHHHHHHHHHTT-